Protein AF-A0A351EQ15-F1 (afdb_monomer)

Secondary structure (DSSP, 8-state):
--------------------------------------------------------------------------------S--S-SSS-HHHHHHHHHHHHTT-HHHHHHHHHHSPTT-HHHHHHHTTTTT-SS--S--STT--B-SSTTSB-TT-TTHHHHHHHHHTS--HHHHHHHHHHSPTT-HHHHHHHTTTTTSSS--S-HHHHS--

Mean predicted aligned error: 18.08 Å

Sequence (212 aa):
MCLVAAVTVLAACSSTTAVSSDDQTTASAGAADIDAAGDNASDSPQELSEDDRDSATADTDAADAAAEDDDHTVTGGETDATEGFGLGGAEQIESLVDDCQDDNDLACDILFQISAFNSDEERTAVTCGGRSDAEVSFCTAGIDAGADEFLFDPDSDGLDRVVEACEVDGNMTACDFLYYRSPIDSEFQEIGGTCGGRVNVAVPDCRSIIDE

Structure (mmCIF, N/CA/C/O backbone):
data_AF-A0A351EQ15-F1
#
_entry.id   AF-A0A351EQ15-F1
#
loop_
_atom_site.group_PDB
_atom_site.id
_atom_site.type_symbol
_atom_site.label_atom_id
_atom_site.label_alt_id
_atom_site.label_comp_id
_atom_site.label_asym_id
_atom_site.label_entity_id
_atom_site.label_seq_id
_atom_site.pdbx_PDB_ins_code
_atom_site.Cartn_x
_atom_site.Cartn_y
_atom_site.Cartn_z
_atom_site.occupancy
_atom_site.B_iso_or_equiv
_atom_site.auth_seq_id
_atom_site.auth_comp_id
_atom_site.auth_asym_id
_atom_site.auth_atom_id
_atom_site.pdbx_PDB_model_num
ATOM 1 N N . MET A 1 1 ? -5.726 -60.920 4.307 1.00 43.44 1 MET A N 1
ATOM 2 C CA . MET A 1 1 ? -5.245 -60.907 2.913 1.00 43.44 1 MET A CA 1
ATOM 3 C C . MET A 1 1 ? -4.185 -59.826 2.816 1.00 43.44 1 MET A C 1
ATOM 5 O O . MET A 1 1 ? -4.514 -58.669 3.026 1.00 43.44 1 MET A O 1
ATOM 9 N N . CYS A 1 2 ? -2.921 -60.215 2.637 1.00 34.59 2 CYS A N 1
ATOM 10 C CA . CYS A 1 2 ? -1.817 -59.285 2.396 1.00 34.59 2 CYS A CA 1
ATOM 11 C C . CYS A 1 2 ? -1.949 -58.714 0.986 1.00 34.59 2 CYS A C 1
ATOM 13 O O . CYS A 1 2 ? -2.034 -59.497 0.041 1.00 34.59 2 CYS A O 1
ATOM 15 N N . LEU A 1 3 ? -1.922 -57.389 0.844 1.00 48.72 3 LEU A N 1
ATOM 16 C CA . LEU A 1 3 ? -1.689 -56.751 -0.445 1.00 48.7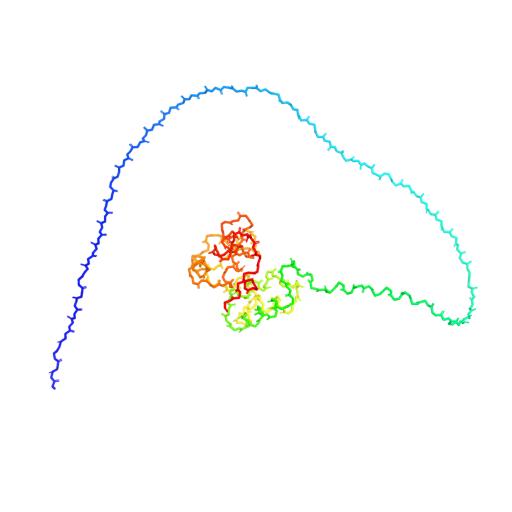2 3 LEU A CA 1
ATOM 17 C C . LEU A 1 3 ? -0.373 -55.980 -0.364 1.00 48.72 3 LEU A C 1
ATOM 19 O O . LEU A 1 3 ? -0.135 -55.191 0.547 1.00 48.72 3 LEU A O 1
ATOM 23 N N . VAL A 1 4 ? 0.510 -56.367 -1.273 1.00 51.72 4 VAL A N 1
ATOM 24 C CA . VAL A 1 4 ? 1.919 -56.014 -1.373 1.00 51.72 4 VAL A CA 1
ATOM 25 C C . VAL A 1 4 ? 2.068 -54.717 -2.170 1.00 51.72 4 VAL A C 1
ATOM 27 O O . VAL A 1 4 ? 1.461 -54.576 -3.223 1.00 51.72 4 VAL A O 1
ATOM 30 N N . ALA A 1 5 ? 2.888 -53.823 -1.613 1.00 49.81 5 ALA A N 1
ATOM 31 C CA . ALA A 1 5 ? 3.822 -52.863 -2.213 1.00 49.81 5 ALA A CA 1
ATOM 32 C C . ALA A 1 5 ? 3.573 -52.274 -3.617 1.00 49.81 5 ALA A C 1
ATOM 34 O O . ALA A 1 5 ? 3.516 -52.995 -4.607 1.00 49.81 5 ALA A O 1
ATOM 35 N N . ALA A 1 6 ? 3.731 -50.949 -3.704 1.00 59.09 6 ALA A N 1
ATOM 36 C CA . ALA A 1 6 ? 4.669 -50.327 -4.644 1.00 59.09 6 ALA A CA 1
ATOM 37 C C . ALA A 1 6 ? 5.050 -48.921 -4.142 1.00 59.09 6 ALA A C 1
ATOM 39 O O . ALA A 1 6 ? 4.270 -47.981 -4.238 1.00 59.09 6 ALA A O 1
ATOM 40 N N . VAL A 1 7 ? 6.251 -48.797 -3.571 1.00 55.75 7 VAL A N 1
ATOM 41 C CA . VAL A 1 7 ? 6.917 -47.516 -3.295 1.00 55.75 7 VAL A CA 1
ATOM 42 C C . VAL A 1 7 ? 7.718 -47.170 -4.546 1.00 55.75 7 VAL A C 1
ATOM 44 O O . VAL A 1 7 ? 8.697 -47.848 -4.853 1.00 55.75 7 VAL A O 1
ATOM 47 N N . THR A 1 8 ? 7.301 -46.151 -5.290 1.00 61.72 8 THR A N 1
ATOM 48 C CA . THR A 1 8 ? 8.087 -45.588 -6.394 1.00 61.72 8 THR A CA 1
ATOM 49 C C . THR A 1 8 ? 8.970 -44.467 -5.862 1.00 61.72 8 THR A C 1
ATOM 51 O O . THR A 1 8 ? 8.508 -43.359 -5.609 1.00 61.72 8 THR A O 1
ATOM 54 N N . VAL A 1 9 ? 10.251 -44.786 -5.685 1.00 51.72 9 VAL A N 1
ATOM 55 C CA . VAL A 1 9 ? 11.345 -43.827 -5.502 1.00 51.72 9 VAL A CA 1
ATOM 56 C C . VAL A 1 9 ? 11.632 -43.196 -6.866 1.00 51.72 9 VAL A C 1
ATOM 58 O O . VAL A 1 9 ? 12.095 -43.897 -7.766 1.00 51.72 9 VAL A O 1
ATOM 61 N N . LEU A 1 10 ? 11.362 -41.899 -7.034 1.00 54.53 10 LEU A N 1
ATOM 62 C CA . LEU A 1 10 ? 11.896 -41.135 -8.163 1.00 54.53 10 LEU A CA 1
ATOM 63 C C . LEU A 1 10 ? 13.223 -40.507 -7.728 1.00 54.53 10 LEU A C 1
ATOM 65 O O . LEU A 1 10 ? 13.275 -39.686 -6.815 1.00 54.53 10 LEU A O 1
ATOM 69 N N . ALA A 1 11 ? 14.298 -40.976 -8.354 1.00 56.72 11 ALA A N 1
ATOM 70 C CA . ALA A 1 11 ? 15.658 -40.514 -8.147 1.00 56.72 11 ALA A CA 1
ATOM 71 C C . ALA A 1 11 ? 15.891 -39.139 -8.794 1.00 56.72 11 ALA A C 1
ATOM 73 O O . ALA A 1 11 ? 15.358 -38.831 -9.859 1.00 56.72 11 ALA A O 1
ATOM 74 N N . ALA A 1 12 ? 16.729 -38.353 -8.123 1.00 49.12 12 ALA A N 1
ATOM 75 C CA . ALA A 1 12 ? 17.189 -37.025 -8.493 1.00 49.12 12 ALA A CA 1
ATOM 76 C C . ALA A 1 12 ? 17.915 -36.967 -9.850 1.00 49.12 12 ALA A C 1
ATOM 78 O O . ALA A 1 12 ? 18.653 -37.879 -10.220 1.00 49.12 12 ALA A O 1
ATOM 79 N N . CYS A 1 13 ? 17.784 -35.828 -10.531 1.00 54.19 13 CYS A N 1
ATOM 80 C CA . CYS A 1 13 ? 18.731 -35.347 -11.536 1.00 54.19 13 CYS A CA 1
ATOM 81 C C . CYS A 1 13 ? 19.048 -33.880 -11.220 1.00 54.19 13 CYS A C 1
ATOM 83 O O . CYS A 1 13 ? 18.413 -32.964 -11.733 1.00 54.19 13 CYS A O 1
ATOM 85 N N . SER A 1 14 ? 20.016 -33.667 -10.328 1.00 51.69 14 SER A N 1
ATOM 86 C CA . SER A 1 14 ? 20.667 -32.373 -10.125 1.00 51.69 14 SER A CA 1
ATOM 87 C C . SER A 1 14 ? 21.517 -32.054 -11.356 1.00 51.69 14 SER A C 1
ATOM 89 O O . SER A 1 14 ? 22.464 -32.781 -11.647 1.00 51.69 14 SER A O 1
ATOM 91 N N . SER A 1 15 ? 21.201 -30.976 -12.072 1.00 63.03 15 SER A N 1
ATOM 92 C CA . SER A 1 15 ? 22.111 -30.400 -13.068 1.00 63.03 15 SER A CA 1
ATOM 93 C C . SER A 1 15 ? 22.828 -29.216 -12.432 1.00 63.03 15 SER A C 1
ATOM 95 O O . SER A 1 15 ? 22.346 -28.091 -12.449 1.00 63.03 15 SER A O 1
ATOM 97 N N . THR A 1 16 ? 23.971 -29.503 -11.812 1.00 58.59 16 THR A N 1
ATOM 98 C CA . THR A 1 16 ? 24.935 -28.508 -11.342 1.00 58.59 16 THR A CA 1
ATOM 99 C C . THR A 1 16 ? 25.789 -28.074 -12.530 1.00 58.59 16 THR A C 1
ATOM 101 O O . THR A 1 16 ? 26.669 -28.817 -12.960 1.00 58.59 16 THR A O 1
ATOM 104 N N . THR A 1 17 ? 25.558 -26.879 -13.069 1.00 62.31 17 THR A N 1
ATOM 105 C CA . THR A 1 17 ? 26.532 -26.205 -13.936 1.00 62.31 17 THR A CA 1
ATOM 106 C C . THR A 1 17 ? 27.396 -25.293 -13.079 1.00 62.31 17 THR A C 1
ATOM 108 O O . THR A 1 17 ? 26.988 -24.200 -12.697 1.00 62.31 17 THR A O 1
ATOM 111 N N . ALA A 1 18 ? 28.591 -25.781 -12.756 1.00 50.47 18 ALA A N 1
ATOM 112 C CA . ALA A 1 18 ? 29.682 -24.977 -12.233 1.00 50.47 18 ALA A CA 1
ATOM 113 C C . ALA A 1 18 ? 30.303 -24.164 -13.380 1.00 50.47 18 ALA A C 1
ATOM 115 O O . ALA A 1 18 ? 30.737 -24.739 -14.378 1.00 50.47 18 ALA A O 1
ATOM 116 N N . VAL A 1 19 ? 30.377 -22.845 -13.216 1.00 60.22 19 VAL A N 1
ATOM 117 C CA . VAL A 1 19 ? 31.265 -21.967 -13.987 1.00 60.22 19 VAL A CA 1
ATOM 118 C C . VAL A 1 19 ? 32.304 -21.424 -13.012 1.00 60.22 19 VAL A C 1
ATOM 120 O O . VAL A 1 19 ? 31.969 -20.731 -12.054 1.00 60.22 19 VAL A O 1
ATOM 123 N N . SER A 1 20 ? 33.560 -21.822 -13.215 1.00 50.19 20 SER A N 1
ATOM 124 C CA . SER A 1 20 ? 34.722 -21.309 -12.490 1.00 50.19 20 SER A CA 1
ATOM 125 C C . SER A 1 20 ? 35.249 -20.037 -13.152 1.00 50.19 20 SER A C 1
ATOM 127 O O . SER A 1 20 ? 35.468 -20.028 -14.357 1.00 50.19 20 SER A O 1
ATOM 129 N N . SER A 1 21 ? 35.479 -19.036 -12.300 1.00 49.34 21 SER A N 1
ATOM 130 C CA . SER A 1 21 ? 36.605 -18.093 -12.239 1.00 49.34 21 SER A CA 1
ATOM 131 C C . SER A 1 21 ? 37.197 -17.526 -13.532 1.00 49.34 21 SER A C 1
ATOM 133 O O . SER A 1 21 ? 37.936 -18.215 -14.226 1.00 49.34 21 SER A O 1
ATOM 135 N N . ASP A 1 22 ? 37.081 -16.204 -13.677 1.00 54.03 22 ASP A N 1
ATOM 136 C CA . ASP A 1 22 ? 38.161 -15.380 -14.220 1.00 54.03 22 ASP A CA 1
ATOM 137 C C . ASP A 1 22 ? 38.456 -14.214 -13.263 1.00 54.03 22 ASP A C 1
ATOM 139 O O . ASP A 1 22 ? 37.582 -13.441 -12.872 1.00 54.03 22 ASP A O 1
ATOM 143 N N . ASP A 1 23 ? 39.718 -14.171 -12.850 1.00 53.22 23 ASP A N 1
ATOM 144 C CA . ASP A 1 23 ? 40.378 -13.179 -12.011 1.00 53.22 23 ASP A CA 1
ATOM 145 C C . ASP A 1 23 ? 40.832 -12.025 -12.914 1.00 53.22 23 ASP A C 1
ATOM 147 O O . ASP A 1 23 ? 41.615 -12.245 -13.839 1.00 53.22 23 ASP A O 1
ATOM 151 N N . GLN A 1 24 ? 40.370 -10.797 -12.672 1.00 48.41 24 GLN A N 1
ATOM 152 C CA . GLN A 1 24 ? 41.060 -9.614 -13.188 1.00 48.41 24 GLN A CA 1
ATOM 153 C C . GLN A 1 24 ? 41.223 -8.567 -12.098 1.00 48.41 24 GLN A C 1
ATOM 155 O O . GLN A 1 24 ? 40.440 -7.637 -11.918 1.00 48.41 24 GLN A O 1
ATOM 160 N N . THR A 1 25 ? 42.333 -8.734 -11.392 1.00 45.50 25 THR A N 1
ATOM 161 C CA . THR A 1 25 ? 43.008 -7.678 -10.655 1.00 45.50 25 THR A CA 1
ATOM 162 C C . THR A 1 25 ? 43.704 -6.731 -11.644 1.00 45.50 25 THR A C 1
ATOM 164 O O . THR A 1 25 ? 44.707 -7.105 -12.249 1.00 45.50 25 THR A O 1
ATOM 167 N N . THR A 1 26 ? 43.256 -5.479 -11.768 1.00 46.62 26 THR A N 1
ATOM 168 C CA . THR A 1 26 ? 44.103 -4.384 -12.280 1.00 46.62 26 THR A CA 1
ATOM 169 C C . THR A 1 26 ? 43.880 -3.112 -11.476 1.00 46.62 26 THR A C 1
ATOM 171 O O . THR A 1 26 ? 42.898 -2.399 -11.661 1.00 46.62 26 THR A O 1
ATOM 174 N N . ALA A 1 27 ? 44.840 -2.808 -10.606 1.00 43.69 27 ALA A N 1
ATOM 175 C CA . ALA A 1 27 ? 45.094 -1.453 -10.149 1.00 43.69 27 ALA A CA 1
ATOM 176 C C . ALA A 1 27 ? 45.884 -0.699 -11.229 1.00 43.69 27 ALA A C 1
ATOM 178 O O . ALA A 1 27 ? 46.884 -1.215 -11.729 1.00 43.69 27 ALA A O 1
ATOM 179 N N . SER A 1 28 ? 45.508 0.544 -11.530 1.00 46.28 28 SER A N 1
ATOM 180 C CA . SER A 1 28 ? 46.485 1.561 -11.918 1.00 46.28 28 SER A CA 1
ATOM 181 C C . SER A 1 28 ? 45.940 2.963 -11.688 1.00 46.28 28 SER A C 1
ATOM 183 O O . SER A 1 28 ? 44.875 3.330 -12.173 1.00 46.28 28 SER A O 1
ATOM 185 N N . ALA A 1 29 ? 46.707 3.715 -10.908 1.00 46.03 29 ALA A N 1
ATOM 186 C CA . ALA A 1 29 ? 46.551 5.131 -10.657 1.00 46.03 29 ALA A CA 1
ATOM 187 C C . ALA A 1 29 ? 46.913 5.958 -11.900 1.00 46.03 29 ALA A C 1
ATOM 189 O O . ALA A 1 29 ? 47.821 5.606 -12.651 1.00 46.03 29 ALA A O 1
ATOM 190 N N . GLY A 1 30 ? 46.269 7.113 -12.048 1.00 39.03 30 GLY A N 1
ATOM 191 C CA . GLY A 1 30 ? 46.644 8.126 -13.029 1.00 39.03 30 GLY A CA 1
ATOM 192 C C . GLY A 1 30 ? 45.875 9.417 -12.795 1.00 39.03 30 GLY A C 1
ATOM 193 O O . GLY A 1 30 ? 44.760 9.567 -13.276 1.00 39.03 30 GLY A O 1
ATOM 194 N N . ALA A 1 31 ? 46.476 10.313 -12.015 1.00 45.69 31 ALA A N 1
ATOM 195 C CA . ALA A 1 31 ? 46.012 11.666 -11.743 1.00 45.69 31 ALA A CA 1
ATOM 196 C C . ALA A 1 31 ? 46.043 12.559 -12.995 1.00 45.69 31 ALA A C 1
ATOM 198 O O . ALA A 1 31 ? 46.976 12.459 -13.795 1.00 45.69 31 ALA A O 1
ATOM 199 N N . ALA A 1 32 ? 45.090 13.487 -13.095 1.00 46.75 32 ALA A N 1
ATOM 200 C CA . ALA A 1 32 ? 45.318 14.803 -13.683 1.00 46.75 32 ALA A CA 1
ATOM 201 C C . ALA A 1 32 ? 44.297 15.809 -13.130 1.00 46.75 32 ALA A C 1
ATOM 203 O O . ALA A 1 32 ? 43.088 15.593 -13.181 1.00 46.75 32 ALA A O 1
ATOM 204 N N . ASP A 1 33 ? 44.860 16.877 -12.586 1.00 44.06 33 ASP A N 1
ATOM 205 C CA . ASP A 1 33 ? 44.273 18.046 -11.954 1.00 44.06 33 ASP A CA 1
ATOM 206 C C . ASP A 1 33 ? 43.307 18.842 -12.842 1.00 44.06 33 ASP A C 1
ATOM 208 O O . ASP A 1 33 ? 43.569 19.036 -14.030 1.00 44.06 33 ASP A O 1
ATOM 212 N N . ILE A 1 34 ?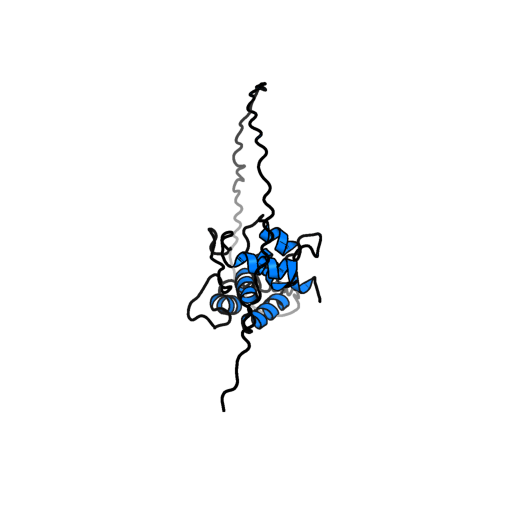 42.276 19.429 -12.220 1.00 56.50 34 ILE A N 1
ATOM 213 C CA . ILE A 1 34 ? 41.735 20.735 -12.622 1.00 56.50 34 ILE A CA 1
ATOM 214 C C . ILE A 1 34 ? 41.400 21.529 -11.348 1.00 56.50 34 ILE A C 1
ATOM 216 O O . ILE A 1 34 ? 40.371 21.310 -10.711 1.00 56.50 34 ILE A O 1
ATOM 220 N N . ASP A 1 35 ? 42.290 22.451 -10.981 1.00 45.12 35 ASP A N 1
ATOM 221 C CA . ASP A 1 35 ? 42.006 23.575 -10.087 1.00 45.12 35 ASP A CA 1
ATOM 222 C C . ASP A 1 35 ? 41.157 24.629 -10.823 1.00 45.12 35 ASP A C 1
ATOM 224 O O . ASP A 1 35 ? 41.483 25.000 -11.952 1.00 45.12 35 ASP A O 1
ATOM 228 N N . ALA A 1 36 ? 40.134 25.181 -10.157 1.00 44.69 36 ALA A N 1
ATOM 229 C CA . ALA A 1 36 ? 40.138 26.577 -9.677 1.00 44.69 36 ALA A CA 1
ATOM 230 C C . ALA A 1 36 ? 38.747 27.250 -9.609 1.00 44.69 36 ALA A C 1
ATOM 232 O O . ALA A 1 36 ? 38.019 27.293 -10.595 1.00 44.69 36 ALA A O 1
ATOM 233 N N . ALA A 1 37 ? 38.549 27.923 -8.461 1.00 44.19 37 ALA A N 1
ATOM 234 C CA . ALA A 1 37 ? 37.699 29.094 -8.163 1.00 44.19 37 ALA A CA 1
ATOM 235 C C . ALA A 1 37 ? 36.171 28.875 -8.178 1.00 44.19 37 ALA A C 1
ATOM 237 O O . ALA A 1 37 ? 35.607 28.439 -9.168 1.00 44.19 37 ALA A O 1
ATOM 238 N N . GLY A 1 38 ? 35.459 29.068 -7.058 1.00 39.81 38 GLY A N 1
ATOM 239 C CA . GLY A 1 38 ? 35.160 30.379 -6.444 1.00 39.81 38 GLY A CA 1
ATOM 240 C C . GLY A 1 38 ? 33.848 30.878 -7.075 1.00 39.81 38 GLY A C 1
ATOM 241 O O . GLY A 1 38 ? 33.798 31.030 -8.283 1.00 39.81 38 GLY A O 1
ATOM 242 N N . ASP A 1 39 ? 32.710 30.986 -6.389 1.00 47.41 39 ASP A N 1
ATOM 243 C CA . ASP A 1 39 ? 32.469 31.884 -5.266 1.00 47.41 39 ASP A CA 1
ATOM 244 C C . ASP A 1 39 ? 31.242 31.451 -4.440 1.00 47.41 39 ASP A C 1
ATOM 246 O O . ASP A 1 39 ? 30.200 31.074 -4.973 1.00 47.41 39 ASP A O 1
ATOM 250 N N . ASN A 1 40 ? 31.373 31.561 -3.117 1.00 49.31 40 ASN A N 1
ATOM 251 C CA . ASN A 1 40 ? 30.261 31.593 -2.172 1.00 49.31 40 ASN A CA 1
ATOM 252 C C . ASN A 1 40 ? 29.696 33.016 -2.131 1.00 49.31 40 ASN A C 1
ATOM 254 O O . ASN A 1 40 ? 30.422 33.945 -1.774 1.00 49.31 40 ASN A O 1
ATOM 258 N N . ALA A 1 41 ? 28.399 33.173 -2.370 1.00 48.34 41 ALA A N 1
ATOM 259 C CA . ALA A 1 41 ? 27.650 34.314 -1.864 1.00 48.34 41 ALA A CA 1
ATOM 260 C C . ALA A 1 41 ? 26.248 33.850 -1.466 1.00 48.34 41 ALA A C 1
ATOM 262 O O . ALA A 1 41 ? 25.384 33.603 -2.303 1.00 48.34 41 ALA A O 1
ATOM 263 N N . SER A 1 42 ? 26.074 33.699 -0.155 1.00 50.38 42 SER A N 1
ATOM 264 C CA . SER A 1 42 ? 24.785 33.732 0.519 1.00 50.38 42 SER A CA 1
ATOM 265 C C . SER A 1 42 ? 24.057 35.016 0.143 1.00 50.38 42 SER A C 1
ATOM 267 O O . SER A 1 42 ? 24.629 36.094 0.305 1.00 50.38 42 SER A O 1
ATOM 269 N N . ASP A 1 43 ? 22.803 34.909 -0.283 1.00 44.84 43 ASP A N 1
ATOM 270 C CA . ASP A 1 43 ? 21.891 36.044 -0.253 1.00 44.84 43 ASP A CA 1
ATOM 271 C C . ASP A 1 43 ? 20.722 35.716 0.672 1.00 44.84 43 ASP A C 1
ATOM 273 O O . ASP A 1 43 ? 20.201 34.601 0.710 1.00 44.84 43 ASP A O 1
ATOM 277 N N . SER A 1 44 ? 20.422 36.688 1.513 1.00 55.72 44 SER A N 1
ATOM 278 C CA . SER A 1 44 ? 19.497 36.641 2.637 1.00 55.72 44 SER A CA 1
ATOM 279 C C . SER A 1 44 ? 18.331 37.605 2.348 1.00 55.72 44 SER A C 1
ATOM 281 O O . SER A 1 44 ? 18.347 38.306 1.339 1.00 55.72 44 SER A O 1
ATOM 283 N N . PRO A 1 45 ? 17.264 37.581 3.159 1.00 50.69 45 PRO A N 1
ATOM 284 C CA . PRO A 1 45 ? 15.892 37.800 2.706 1.00 50.69 45 PRO A CA 1
ATOM 285 C C . PRO A 1 45 ? 15.546 39.260 2.386 1.00 50.69 45 PRO A C 1
ATOM 287 O O . PRO A 1 45 ? 16.040 40.196 3.010 1.00 50.69 45 PRO A O 1
ATOM 290 N N . GLN A 1 46 ? 14.633 39.436 1.428 1.00 49.56 46 GLN A N 1
ATOM 291 C CA . GLN A 1 46 ? 13.975 40.710 1.145 1.00 49.56 46 GLN A CA 1
ATOM 292 C C . GLN A 1 46 ? 12.877 40.942 2.186 1.00 49.56 46 GLN A C 1
ATOM 294 O O . GLN A 1 46 ? 11.857 40.253 2.204 1.00 49.56 46 GLN A O 1
ATOM 299 N N . GLU A 1 47 ? 13.113 41.923 3.048 1.00 45.22 47 GLU A N 1
ATOM 300 C CA . GLU A 1 47 ? 12.132 42.483 3.966 1.00 45.22 47 GLU A CA 1
ATOM 301 C C . GLU A 1 47 ? 11.053 43.230 3.176 1.00 45.22 47 GLU A C 1
ATOM 303 O O . GLU A 1 47 ? 11.351 44.165 2.429 1.00 45.22 47 GLU A O 1
ATOM 308 N N . LEU A 1 48 ? 9.793 42.826 3.338 1.00 52.84 48 LEU A N 1
ATOM 309 C CA . LEU A 1 48 ? 8.650 43.636 2.933 1.00 52.84 48 LEU A CA 1
ATOM 310 C C . LEU A 1 48 ? 8.132 44.355 4.172 1.00 52.84 48 LEU A C 1
ATOM 312 O O . LEU A 1 48 ? 7.595 43.749 5.094 1.00 52.84 48 LEU A O 1
ATOM 316 N N . SER A 1 49 ? 8.370 45.660 4.163 1.00 50.03 49 SER A N 1
ATOM 317 C CA . SER A 1 49 ? 7.935 46.643 5.139 1.00 50.03 49 SER A CA 1
ATOM 318 C C . SER A 1 49 ? 6.417 46.670 5.295 1.00 50.03 49 SER A C 1
ATOM 320 O O . SER A 1 49 ? 5.675 46.756 4.313 1.00 50.03 49 SER A O 1
ATOM 322 N N . GLU A 1 50 ? 6.001 46.673 6.554 1.00 52.47 50 GLU A N 1
ATOM 323 C CA . GLU A 1 50 ? 4.696 47.094 7.042 1.00 52.47 50 GLU A CA 1
ATOM 324 C C . GLU A 1 50 ? 4.455 48.566 6.662 1.00 52.47 50 GLU A C 1
ATOM 326 O O . GLU A 1 50 ? 5.311 49.419 6.897 1.00 52.47 50 GLU A O 1
ATOM 331 N N . ASP A 1 51 ? 3.291 48.867 6.086 1.00 50.44 51 ASP A N 1
ATOM 332 C CA . ASP A 1 51 ? 2.759 50.229 6.038 1.00 50.44 51 ASP A CA 1
ATOM 333 C C . ASP A 1 51 ? 1.251 50.181 6.306 1.00 50.44 51 ASP A C 1
ATOM 335 O O . ASP A 1 51 ? 0.436 49.743 5.486 1.00 50.44 51 ASP A O 1
ATOM 339 N N . ASP A 1 52 ? 0.927 50.642 7.508 1.00 47.22 52 ASP A N 1
ATOM 340 C CA . ASP A 1 52 ? -0.380 50.961 8.050 1.00 47.22 52 ASP A CA 1
ATOM 341 C C . ASP A 1 52 ? -1.274 51.735 7.078 1.00 47.22 52 ASP A C 1
ATOM 343 O O . ASP A 1 52 ? -0.868 52.773 6.550 1.00 47.22 52 ASP A O 1
ATOM 347 N N . ARG A 1 53 ? -2.555 51.345 6.987 1.00 56.38 53 ARG A N 1
ATOM 348 C CA . ARG A 1 53 ? -3.670 52.310 6.976 1.00 56.38 53 ARG A CA 1
ATOM 349 C C . ARG A 1 53 ? -4.872 51.759 7.734 1.00 56.38 53 ARG A C 1
ATOM 351 O O . ARG A 1 53 ? -5.774 51.159 7.157 1.00 56.38 53 ARG A O 1
ATOM 358 N N . ASP A 1 54 ? -4.896 52.077 9.022 1.00 47.56 54 ASP A N 1
ATOM 359 C CA . ASP A 1 54 ? -6.127 52.275 9.777 1.00 47.56 54 ASP A CA 1
ATOM 360 C C . ASP A 1 54 ? -7.029 53.300 9.069 1.00 47.56 54 ASP A C 1
ATOM 362 O O . ASP A 1 54 ? -6.621 54.412 8.717 1.00 47.56 54 ASP A O 1
ATOM 366 N N . SER A 1 55 ? -8.301 52.957 8.910 1.00 53.47 55 SER A N 1
ATOM 367 C CA . SER A 1 55 ? -9.380 53.940 8.819 1.00 53.47 55 SER A CA 1
ATOM 368 C C . SER A 1 55 ? -10.618 53.364 9.480 1.00 53.47 55 SER A C 1
ATOM 370 O O . SER A 1 55 ? -11.518 52.828 8.841 1.00 53.47 55 SER A O 1
ATOM 372 N N . ALA A 1 56 ? -10.638 53.496 10.803 1.00 51.91 56 ALA A N 1
ATOM 373 C CA . ALA A 1 56 ? -11.859 53.484 11.580 1.00 51.91 56 ALA A CA 1
ATOM 374 C C . ALA A 1 56 ? -12.613 54.806 11.362 1.00 51.91 56 ALA A C 1
ATOM 376 O O . ALA A 1 56 ? -12.084 55.886 11.628 1.00 51.91 56 ALA A O 1
ATOM 377 N N . THR A 1 57 ? -13.881 54.718 10.971 1.00 47.84 57 THR A N 1
ATOM 378 C CA . THR A 1 57 ? -14.888 55.710 11.360 1.00 47.84 57 THR A CA 1
ATOM 379 C C . THR A 1 57 ? -16.102 54.971 11.885 1.00 47.84 57 THR A C 1
ATOM 381 O O . THR A 1 57 ? -16.661 54.114 11.206 1.00 47.84 57 THR A O 1
ATOM 384 N N . ALA A 1 58 ? -16.435 55.298 13.125 1.00 47.97 58 ALA A N 1
ATOM 385 C CA . ALA A 1 58 ? -17.418 54.646 13.959 1.00 47.97 58 ALA A CA 1
ATOM 386 C C . ALA A 1 58 ? -18.859 55.131 13.710 1.00 47.97 58 ALA A C 1
ATOM 388 O O . ALA A 1 58 ? -19.073 56.257 13.262 1.00 47.97 58 ALA A O 1
ATOM 389 N N . ASP A 1 59 ? -19.783 54.246 14.100 1.00 49.72 59 ASP A N 1
ATOM 390 C CA . ASP A 1 59 ? -21.115 54.443 14.689 1.00 49.72 59 ASP A CA 1
ATOM 391 C C . ASP A 1 59 ? -22.151 55.342 13.991 1.00 49.72 59 ASP A C 1
ATOM 393 O O . ASP A 1 59 ? -21.997 56.557 13.906 1.00 49.72 59 ASP A O 1
ATOM 397 N N . THR A 1 60 ? -23.329 54.788 13.670 1.00 40.28 60 THR A N 1
ATOM 398 C CA . THR A 1 60 ? -24.531 54.881 14.540 1.00 40.28 60 THR A CA 1
ATOM 399 C C . THR A 1 60 ? -25.764 54.191 13.931 1.00 40.28 60 THR A C 1
ATOM 401 O O . THR A 1 60 ? -25.958 54.168 12.719 1.00 40.28 60 THR A O 1
ATOM 404 N N . ASP A 1 61 ? -26.593 53.639 14.820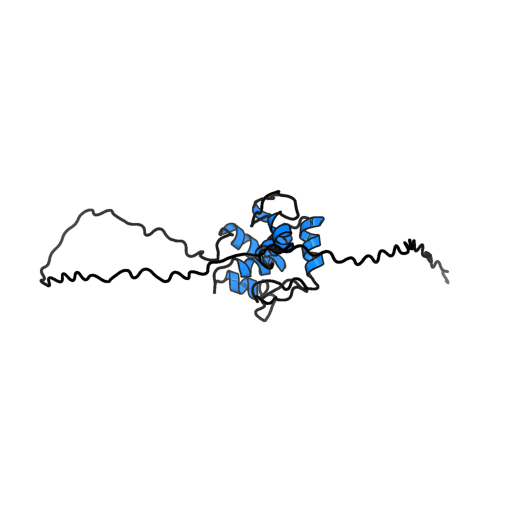 1.00 45.56 61 ASP A N 1
ATOM 405 C CA . ASP A 1 61 ? -27.852 52.914 14.601 1.00 45.56 61 ASP A CA 1
ATOM 406 C C . ASP A 1 61 ? -28.940 53.664 13.802 1.00 45.56 61 ASP A C 1
ATOM 408 O O . ASP A 1 61 ? -29.135 54.862 14.007 1.00 45.56 61 ASP A O 1
ATOM 412 N N . ALA A 1 62 ? -29.754 52.931 13.024 1.00 43.03 62 ALA A N 1
ATOM 413 C CA . ALA A 1 62 ? -31.232 52.992 13.037 1.00 43.03 62 ALA A CA 1
ATOM 414 C C . ALA A 1 62 ? -31.873 52.034 12.005 1.00 43.03 62 ALA A C 1
ATOM 416 O O . ALA A 1 62 ? -31.274 51.671 11.000 1.00 43.03 62 ALA A O 1
ATOM 417 N N . ALA A 1 63 ? -33.106 51.631 12.311 1.00 46.72 63 ALA A N 1
ATOM 418 C CA . ALA A 1 63 ? -33.836 50.461 11.834 1.00 46.72 63 ALA A CA 1
ATOM 419 C C . ALA A 1 63 ? -34.622 50.594 10.504 1.00 46.72 63 ALA A C 1
ATOM 421 O O . ALA A 1 63 ? -34.818 51.684 9.975 1.00 46.72 63 ALA A O 1
ATOM 422 N N . ASP A 1 64 ? -35.170 49.429 10.123 1.00 42.94 64 ASP A N 1
ATOM 423 C CA . ASP A 1 64 ? -36.358 49.129 9.298 1.00 42.94 64 ASP A CA 1
ATOM 424 C C . ASP A 1 64 ? -36.214 48.844 7.783 1.00 42.94 64 ASP A C 1
ATOM 426 O O . ASP A 1 64 ? -36.189 49.729 6.937 1.00 42.94 64 ASP A O 1
ATOM 430 N N . ALA A 1 65 ? -36.245 47.531 7.501 1.00 44.22 65 ALA A N 1
ATOM 431 C CA . ALA A 1 65 ? -37.119 46.801 6.570 1.00 44.22 65 ALA A CA 1
ATOM 432 C C . ALA A 1 65 ? -37.250 47.239 5.095 1.00 44.22 65 ALA A C 1
ATOM 434 O O . ALA A 1 65 ? -37.943 48.201 4.777 1.00 44.22 65 ALA A O 1
ATOM 435 N N . ALA A 1 66 ? -36.771 46.371 4.193 1.00 42.25 66 ALA A N 1
ATOM 436 C CA . ALA A 1 66 ? -37.573 45.552 3.260 1.00 42.25 66 ALA A CA 1
ATOM 437 C C . ALA A 1 66 ? -36.778 45.216 1.979 1.00 42.25 66 ALA A C 1
ATOM 439 O O . ALA A 1 66 ? -36.123 46.083 1.415 1.00 42.25 66 ALA A O 1
ATOM 440 N N . ALA A 1 67 ? -36.885 43.938 1.593 1.00 49.28 67 ALA A N 1
ATOM 441 C CA . ALA A 1 67 ? -36.568 43.237 0.339 1.00 49.28 67 ALA A CA 1
ATOM 442 C C . ALA A 1 67 ? -36.357 44.096 -0.941 1.00 49.28 67 ALA A C 1
ATOM 444 O O . ALA A 1 67 ? -36.969 45.145 -1.101 1.00 49.28 67 ALA A O 1
ATOM 445 N N . GLU A 1 68 ? -35.545 43.707 -1.928 1.00 45.62 68 GLU A N 1
ATOM 446 C CA . GLU A 1 68 ? -35.408 42.400 -2.584 1.00 45.62 68 GLU A CA 1
ATOM 447 C C . GLU A 1 68 ? -34.038 42.293 -3.294 1.00 45.62 68 GLU A C 1
ATOM 449 O O . GLU A 1 68 ? -33.483 43.307 -3.716 1.00 45.62 68 GLU A O 1
ATOM 454 N N . ASP A 1 69 ? -33.614 41.042 -3.497 1.00 47.81 69 ASP A N 1
ATOM 455 C CA . ASP A 1 69 ? -32.749 40.536 -4.576 1.00 47.81 69 ASP A CA 1
ATOM 456 C C . ASP A 1 69 ? -31.278 40.988 -4.627 1.00 47.81 69 ASP A C 1
ATOM 458 O O . ASP A 1 69 ? -30.863 41.774 -5.475 1.00 47.81 69 ASP A O 1
ATOM 462 N N . ASP A 1 70 ? -30.471 40.389 -3.751 1.00 43.91 70 ASP A N 1
ATOM 463 C CA . ASP A 1 70 ? -29.033 40.217 -3.975 1.00 43.91 70 ASP A CA 1
ATOM 464 C C . ASP A 1 70 ? -28.762 38.704 -4.053 1.00 43.91 70 ASP A C 1
ATOM 466 O O . ASP A 1 70 ? -28.316 38.062 -3.098 1.00 43.91 70 ASP A O 1
ATOM 470 N N . ASP A 1 71 ? -29.118 38.100 -5.194 1.00 49.62 71 ASP A N 1
ATOM 471 C CA . ASP A 1 71 ? -28.541 36.821 -5.610 1.00 49.62 71 ASP A CA 1
ATOM 472 C C . ASP A 1 71 ? -27.085 37.059 -6.012 1.00 49.62 71 ASP A C 1
ATOM 474 O O . ASP A 1 71 ? -26.710 37.144 -7.180 1.00 49.62 71 ASP A O 1
ATOM 478 N N . HIS A 1 72 ? -26.234 37.149 -5.001 1.00 49.78 72 HIS A N 1
ATOM 479 C CA . HIS A 1 72 ? -24.965 36.470 -5.106 1.00 49.78 72 HIS A CA 1
ATOM 480 C C . HIS A 1 72 ? -24.894 35.493 -3.950 1.00 49.78 72 HIS A C 1
ATOM 482 O O . HIS A 1 72 ? -24.191 35.681 -2.956 1.00 49.78 72 HIS A O 1
ATOM 488 N N . THR A 1 73 ? -25.626 34.394 -4.124 1.00 43.09 73 THR A N 1
ATOM 489 C CA . THR A 1 73 ? -25.228 33.130 -3.528 1.00 43.09 73 THR A CA 1
ATOM 490 C C . THR A 1 73 ? -23.844 32.831 -4.101 1.00 43.09 73 THR A C 1
ATOM 492 O O . THR A 1 73 ? -23.693 32.190 -5.137 1.00 43.09 73 THR A O 1
ATOM 495 N N . VAL A 1 74 ? -22.791 33.365 -3.479 1.00 45.62 74 VAL A N 1
ATOM 496 C CA . VAL A 1 74 ? -21.495 32.707 -3.533 1.00 45.62 74 VAL A CA 1
ATOM 497 C C . VAL A 1 74 ? -21.756 31.426 -2.770 1.00 45.62 74 VAL A C 1
ATOM 499 O O . VAL A 1 74 ? -21.643 31.368 -1.548 1.00 45.62 74 VAL A O 1
ATOM 502 N N . THR A 1 75 ? -22.225 30.419 -3.505 1.00 43.66 75 THR A N 1
ATOM 503 C CA . THR A 1 75 ? -21.992 29.033 -3.159 1.00 43.66 75 THR A CA 1
ATOM 504 C C . THR A 1 75 ? -20.489 28.986 -2.967 1.00 43.66 75 THR A C 1
ATOM 506 O O . THR A 1 75 ? -19.734 28.978 -3.943 1.00 43.66 75 THR A O 1
ATOM 509 N N . GLY A 1 76 ? -20.048 29.131 -1.714 1.00 42.31 76 GLY A N 1
ATOM 510 C CA . GLY A 1 76 ? -18.729 28.689 -1.321 1.00 42.31 76 GLY A CA 1
ATOM 511 C C . GLY A 1 76 ? -18.708 27.272 -1.831 1.00 42.31 76 GLY A C 1
ATOM 512 O O . GLY A 1 76 ? -19.497 26.460 -1.349 1.00 42.31 76 GLY A O 1
ATOM 513 N N . GLY A 1 77 ? -17.982 27.071 -2.936 1.00 38.44 77 GLY A N 1
ATOM 514 C CA . GLY A 1 77 ? -17.857 25.769 -3.547 1.00 38.44 77 GLY A CA 1
ATOM 515 C C . GLY A 1 77 ? -17.527 24.855 -2.398 1.00 38.44 77 GLY A C 1
ATOM 516 O O . GLY A 1 77 ? -16.621 25.165 -1.622 1.00 38.44 77 GLY A O 1
ATOM 517 N N . GLU A 1 78 ? -18.360 23.842 -2.222 1.00 46.78 78 GLU A N 1
ATOM 518 C CA . GLU A 1 78 ? -18.039 22.704 -1.397 1.00 46.78 78 GLU A CA 1
ATOM 519 C C . GLU A 1 78 ? -16.680 22.239 -1.922 1.00 46.78 78 GLU A C 1
ATOM 521 O O . GLU A 1 78 ? -16.575 21.554 -2.935 1.00 46.78 78 GLU A O 1
ATOM 526 N N . THR A 1 79 ? -15.607 22.730 -1.305 1.00 46.47 79 THR A N 1
ATOM 527 C CA . THR A 1 79 ? -14.363 21.997 -1.225 1.00 46.47 79 THR A CA 1
ATOM 528 C C . THR A 1 79 ? -14.770 20.814 -0.380 1.00 46.47 79 THR A C 1
ATOM 530 O O . THR A 1 79 ? -14.786 20.892 0.851 1.00 46.47 79 THR A O 1
ATOM 533 N N . ASP A 1 80 ? -15.314 19.821 -1.079 1.00 47.19 80 ASP A N 1
ATOM 534 C CA . ASP A 1 80 ? -15.657 18.531 -0.538 1.00 47.19 80 ASP A CA 1
ATOM 535 C C . ASP A 1 80 ? -14.460 18.112 0.297 1.00 47.19 80 ASP A C 1
ATOM 537 O O . ASP A 1 80 ? -13.321 18.127 -0.174 1.00 47.19 80 ASP A O 1
ATOM 541 N N . ALA A 1 81 ? -14.705 17.893 1.580 1.00 50.12 81 ALA A N 1
ATOM 542 C CA . ALA A 1 81 ? -13.675 17.616 2.560 1.00 50.12 81 ALA A CA 1
ATOM 543 C C . ALA A 1 81 ? -13.168 16.172 2.401 1.00 50.12 81 ALA A C 1
ATOM 545 O O . ALA A 1 81 ? -13.045 15.438 3.376 1.00 50.12 81 ALA A O 1
ATOM 546 N N . THR A 1 82 ? -12.860 15.775 1.169 1.00 48.09 82 THR A N 1
ATOM 547 C CA . THR A 1 82 ? -12.059 14.609 0.806 1.00 48.09 82 THR A CA 1
ATOM 548 C C . THR A 1 82 ? -1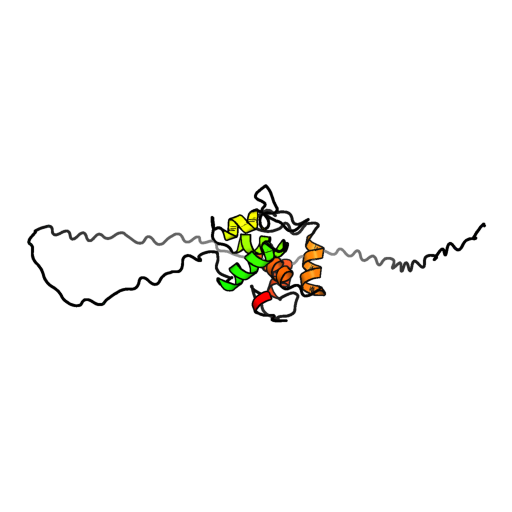0.616 15.062 0.602 1.00 48.09 82 THR A C 1
ATOM 550 O O . THR A 1 82 ? -9.994 14.779 -0.413 1.00 48.09 82 THR A O 1
ATOM 553 N N . GLU A 1 83 ? -10.048 15.804 1.551 1.00 48.66 83 GLU A N 1
ATOM 554 C CA . GLU A 1 83 ? -8.613 16.110 1.516 1.00 48.66 83 GLU A CA 1
ATOM 555 C C . GLU A 1 83 ? -7.846 15.052 2.323 1.00 48.66 83 GLU A C 1
ATOM 557 O O . GLU A 1 83 ? -7.163 15.340 3.303 1.00 48.66 83 GLU A O 1
ATOM 562 N N . GLY A 1 84 ? -7.991 13.792 1.894 1.00 44.19 84 GLY A N 1
ATOM 563 C CA . GLY A 1 84 ? -6.837 12.895 1.836 1.00 44.19 84 GLY A CA 1
ATOM 564 C C . GLY A 1 84 ? -5.934 13.368 0.692 1.00 44.19 84 GLY A C 1
ATOM 565 O O . GLY A 1 84 ? -6.385 14.106 -0.182 1.00 44.19 84 GLY A O 1
ATOM 566 N N . PHE A 1 85 ? -4.660 12.979 0.661 1.00 50.22 85 PHE A N 1
ATOM 567 C CA . PHE A 1 85 ? -3.681 13.474 -0.327 1.00 50.22 85 PHE A CA 1
ATOM 568 C C . PHE A 1 85 ? -3.951 13.056 -1.801 1.00 50.22 85 PHE A C 1
ATOM 570 O O . PHE A 1 85 ? -3.061 13.145 -2.642 1.00 50.22 85 PHE A O 1
ATOM 577 N N . GLY A 1 86 ? -5.192 12.683 -2.143 1.00 48.09 86 GLY A N 1
ATOM 578 C CA . GLY A 1 86 ? -5.837 13.134 -3.378 1.00 48.09 86 GLY A CA 1
ATOM 579 C C . GLY A 1 86 ? -5.290 12.556 -4.674 1.00 48.09 86 GLY A C 1
ATOM 580 O O . GLY A 1 86 ? -5.230 13.264 -5.676 1.00 48.09 86 GLY A O 1
ATOM 581 N N . LEU A 1 87 ? -4.905 11.281 -4.664 1.00 57.31 87 LEU A N 1
ATOM 582 C CA . LEU A 1 87 ? -4.700 10.500 -5.889 1.00 57.31 87 LEU A CA 1
ATOM 583 C C . LEU A 1 87 ? -5.822 9.474 -6.130 1.00 57.31 87 LEU A C 1
ATOM 585 O O . LEU A 1 87 ? -5.852 8.858 -7.191 1.00 57.31 87 LEU A O 1
ATOM 589 N N . GLY A 1 88 ? -6.780 9.373 -5.200 1.00 59.41 88 GLY A N 1
ATOM 590 C CA . GLY A 1 88 ? -7.971 8.537 -5.304 1.00 59.41 88 GLY A CA 1
ATOM 591 C C . GLY A 1 88 ? -9.257 9.342 -5.239 1.00 59.41 88 GLY A C 1
ATOM 592 O O . GLY A 1 88 ? -9.455 10.131 -4.317 1.00 59.41 88 GLY A O 1
ATOM 593 N N . GLY A 1 89 ? -10.137 9.162 -6.222 1.00 77.69 89 GLY A N 1
ATOM 594 C CA . GLY A 1 89 ? -11.510 9.662 -6.131 1.00 77.69 89 GLY A CA 1
ATOM 595 C C . GLY A 1 89 ? -12.339 8.852 -5.126 1.00 77.69 89 GLY A C 1
ATOM 596 O O . GLY A 1 89 ? -11.924 7.775 -4.698 1.00 77.69 89 GLY A O 1
ATOM 597 N N . ALA A 1 90 ? -13.542 9.335 -4.798 1.00 84.31 90 ALA A N 1
ATOM 598 C CA . ALA A 1 90 ? -14.467 8.640 -3.894 1.00 84.31 90 ALA A CA 1
ATOM 599 C C . ALA A 1 90 ? -14.736 7.181 -4.317 1.00 84.31 90 ALA A C 1
ATOM 601 O O . ALA A 1 90 ? -14.754 6.294 -3.474 1.00 84.31 90 ALA A O 1
ATOM 602 N N . GLU A 1 91 ? -14.842 6.911 -5.623 1.00 85.88 91 GLU A N 1
ATOM 603 C CA . GLU A 1 91 ? -15.051 5.551 -6.143 1.00 85.88 91 GLU A CA 1
ATOM 604 C C . GLU A 1 91 ? -13.872 4.606 -5.844 1.00 85.88 91 GLU A C 1
ATOM 606 O O . GLU A 1 91 ? -14.085 3.433 -5.539 1.00 85.88 91 GLU A O 1
ATOM 611 N N . GLN A 1 92 ? -12.629 5.107 -5.877 1.00 89.62 92 GLN A N 1
ATOM 612 C CA . GLN A 1 92 ? -11.453 4.299 -5.536 1.00 89.62 92 GLN A CA 1
ATOM 613 C C . GLN A 1 92 ? -11.459 3.950 -4.044 1.00 89.62 92 GLN A C 1
ATOM 615 O O . GLN A 1 92 ? -11.215 2.802 -3.677 1.00 89.62 92 GLN A O 1
ATOM 620 N N . ILE A 1 93 ? -11.778 4.930 -3.194 1.00 92.25 93 ILE A N 1
ATOM 621 C CA . ILE A 1 93 ? -11.893 4.738 -1.745 1.00 92.25 93 ILE A CA 1
ATOM 622 C C . ILE A 1 93 ? -12.973 3.702 -1.428 1.00 92.25 93 ILE A C 1
ATOM 624 O O . ILE A 1 93 ? -12.701 2.762 -0.687 1.00 92.25 93 ILE A O 1
ATOM 628 N N . GLU A 1 94 ? -14.164 3.824 -2.020 1.00 93.19 94 GLU A N 1
ATOM 629 C CA . GLU A 1 94 ? -15.260 2.869 -1.818 1.00 93.19 94 GLU A CA 1
ATOM 630 C C . GLU A 1 94 ? -14.856 1.447 -2.236 1.00 93.19 94 GLU A C 1
ATOM 632 O O . GLU A 1 94 ? -15.030 0.506 -1.462 1.00 93.19 94 GLU A O 1
ATOM 637 N N . SER A 1 95 ? -14.229 1.285 -3.407 1.00 93.06 95 SER A N 1
ATOM 638 C CA . SER A 1 95 ? -13.752 -0.031 -3.851 1.00 93.06 95 SER A CA 1
ATOM 639 C C . SER A 1 95 ? -12.667 -0.612 -2.938 1.00 93.06 95 SER A C 1
ATOM 641 O O . SER A 1 95 ? -12.631 -1.826 -2.742 1.00 93.06 95 SER A O 1
ATOM 643 N N . LEU A 1 96 ? -11.775 0.216 -2.389 1.00 95.69 96 LEU A N 1
ATOM 644 C CA . LEU A 1 96 ? -10.737 -0.241 -1.462 1.00 95.69 96 LEU A CA 1
ATOM 645 C C . LEU A 1 96 ? -11.309 -0.624 -0.098 1.00 95.69 96 LEU A C 1
ATOM 647 O O . LEU A 1 96 ? -10.810 -1.563 0.520 1.00 95.69 96 LEU A O 1
ATOM 651 N N . VAL A 1 97 ? -12.354 0.067 0.366 1.00 97.31 97 VAL A N 1
ATOM 652 C CA . VAL A 1 97 ? -13.093 -0.310 1.578 1.00 97.31 97 VAL A CA 1
ATOM 653 C C . VAL A 1 97 ? -13.700 -1.701 1.414 1.00 97.31 97 VAL A C 1
ATOM 655 O O . VAL A 1 97 ? -13.482 -2.548 2.282 1.00 97.31 97 VAL A O 1
ATOM 658 N N . ASP A 1 98 ? -14.406 -1.946 0.308 1.00 97.25 98 ASP A N 1
ATOM 659 C CA . ASP A 1 98 ? -15.029 -3.244 0.026 1.00 97.25 98 ASP A CA 1
ATOM 660 C C . ASP A 1 98 ? -13.981 -4.369 -0.016 1.00 97.25 98 ASP A C 1
ATOM 662 O O . ASP A 1 98 ? -14.114 -5.371 0.689 1.00 97.25 98 ASP A O 1
ATOM 666 N N . ASP A 1 99 ? -12.891 -4.178 -0.763 1.00 97.62 99 ASP A N 1
ATOM 667 C CA . ASP A 1 99 ? -11.826 -5.177 -0.877 1.00 97.62 99 ASP A CA 1
ATOM 668 C C . ASP A 1 99 ? -11.093 -5.414 0.451 1.00 97.62 99 ASP A C 1
ATOM 670 O O . ASP A 1 99 ? -10.787 -6.553 0.804 1.00 97.62 99 ASP A O 1
ATOM 674 N N . CYS A 1 100 ? -10.815 -4.353 1.213 1.00 98.44 100 CYS A N 1
ATOM 675 C CA . CYS A 1 100 ? -10.173 -4.463 2.522 1.00 98.44 100 CYS A CA 1
ATOM 676 C C . CYS A 1 100 ? -11.022 -5.300 3.496 1.00 98.44 100 CYS A C 1
ATOM 678 O O . CYS A 1 100 ? -10.504 -6.144 4.244 1.00 98.44 100 CYS A O 1
ATOM 680 N N . GLN A 1 101 ? -12.341 -5.095 3.471 1.00 98.00 101 GLN A N 1
ATOM 681 C CA . GLN A 1 101 ? -13.296 -5.869 4.261 1.00 98.00 101 GLN A CA 1
ATOM 682 C C . GLN A 1 101 ? -13.443 -7.316 3.758 1.00 98.00 101 GLN A C 1
ATOM 684 O O . GLN A 1 101 ? -13.724 -8.195 4.572 1.00 98.00 101 GLN A O 1
ATOM 689 N N . ASP A 1 102 ? -13.187 -7.582 2.473 1.00 98.00 102 ASP A N 1
ATOM 690 C CA . ASP A 1 102 ? -13.164 -8.922 1.856 1.00 98.00 102 ASP A CA 1
ATOM 691 C C . ASP A 1 102 ? -11.759 -9.562 1.843 1.00 98.00 102 ASP A C 1
ATOM 693 O O . ASP A 1 102 ? -11.358 -10.252 0.909 1.00 98.00 102 ASP A O 1
ATOM 697 N N . ASP A 1 103 ? -10.991 -9.348 2.914 1.00 97.31 103 ASP A N 1
ATOM 698 C CA . ASP A 1 103 ? -9.699 -10.006 3.165 1.00 97.31 103 ASP A CA 1
ATOM 699 C C . ASP A 1 103 ? -8.542 -9.636 2.219 1.00 97.31 103 ASP A C 1
ATOM 701 O O . ASP A 1 103 ? -7.513 -10.317 2.200 1.00 97.31 103 ASP A O 1
ATOM 705 N N . ASN A 1 104 ? -8.640 -8.519 1.493 1.00 98.19 104 ASN A N 1
ATOM 706 C CA . ASN A 1 104 ? -7.518 -7.983 0.726 1.00 98.19 104 ASN A CA 1
ATOM 707 C C . ASN A 1 104 ? -6.656 -7.044 1.588 1.00 98.19 104 ASN A C 1
ATOM 709 O O . ASN A 1 104 ? -6.895 -5.839 1.669 1.00 98.19 104 ASN A O 1
ATOM 713 N N . ASP A 1 105 ? -5.622 -7.600 2.221 1.00 98.50 105 ASP A N 1
ATOM 714 C CA . ASP A 1 105 ? -4.702 -6.832 3.071 1.00 98.50 105 ASP A CA 1
ATOM 715 C C . ASP A 1 105 ? -3.988 -5.695 2.310 1.00 98.50 105 ASP A C 1
ATOM 717 O O . ASP A 1 105 ? -3.810 -4.612 2.865 1.00 98.50 105 ASP A O 1
ATOM 721 N N . LEU A 1 106 ? -3.664 -5.890 1.022 1.00 98.31 106 LEU A N 1
ATOM 722 C CA . LEU A 1 106 ? -3.060 -4.842 0.185 1.00 98.31 106 LEU A CA 1
ATOM 723 C C . LEU A 1 106 ? -4.024 -3.664 -0.001 1.00 98.31 106 LEU A C 1
ATOM 725 O O . LEU A 1 106 ? -3.601 -2.511 0.047 1.00 98.31 106 LEU A O 1
ATOM 729 N N . ALA A 1 107 ? -5.322 -3.940 -0.173 1.00 98.06 107 ALA A N 1
ATOM 730 C CA . ALA A 1 107 ? -6.339 -2.896 -0.256 1.00 98.06 107 ALA A CA 1
ATOM 731 C C . ALA A 1 107 ? -6.463 -2.121 1.063 1.00 98.06 107 ALA A C 1
ATOM 733 O O . ALA A 1 107 ? -6.565 -0.897 1.027 1.00 98.06 107 ALA A O 1
ATOM 734 N N . CYS A 1 108 ? -6.383 -2.797 2.217 1.00 98.38 108 CYS A N 1
A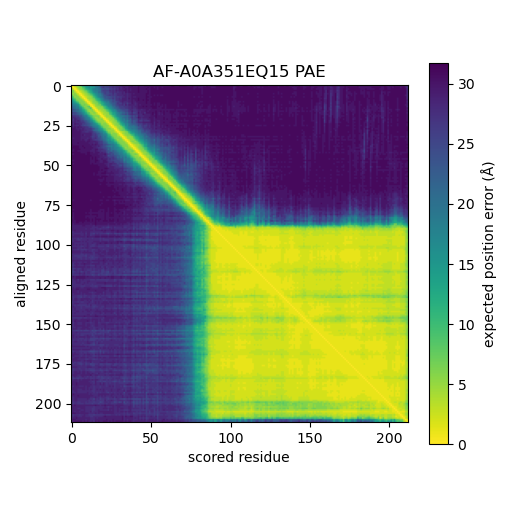TOM 735 C CA . CYS A 1 108 ? -6.337 -2.116 3.514 1.00 98.38 108 CYS A CA 1
ATOM 736 C C . CYS A 1 108 ? -5.121 -1.191 3.625 1.00 98.38 108 CYS A C 1
ATOM 738 O O . CYS A 1 108 ? -5.254 -0.040 4.034 1.00 98.38 108 CYS A O 1
ATOM 740 N N . ASP A 1 109 ? -3.945 -1.662 3.213 1.00 97.94 109 ASP A N 1
ATOM 741 C CA . ASP A 1 109 ? -2.713 -0.880 3.309 1.00 97.94 109 ASP A CA 1
ATOM 742 C C . ASP A 1 109 ? -2.739 0.362 2.414 1.00 97.94 109 ASP A C 1
ATOM 744 O O . ASP A 1 109 ? -2.275 1.426 2.828 1.00 97.94 109 ASP A O 1
ATOM 748 N N . ILE A 1 110 ? -3.307 0.250 1.209 1.00 96.38 110 ILE A N 1
ATOM 749 C CA . ILE A 1 110 ? -3.531 1.395 0.315 1.00 96.38 110 ILE A CA 1
ATOM 750 C C . ILE A 1 110 ? -4.565 2.340 0.924 1.00 96.38 110 ILE A C 1
ATOM 752 O O . ILE A 1 110 ? -4.321 3.544 0.983 1.00 96.38 110 ILE A O 1
ATOM 756 N N . LEU A 1 111 ? -5.694 1.809 1.405 1.00 96.31 111 LEU A N 1
ATOM 757 C CA . LEU A 1 111 ? -6.775 2.599 1.990 1.00 96.31 111 LEU A CA 1
ATOM 758 C C . LEU A 1 111 ? -6.263 3.478 3.131 1.00 96.31 111 LEU A C 1
ATOM 760 O O . LEU A 1 111 ? -6.574 4.665 3.159 1.00 96.31 111 LEU A O 1
ATOM 764 N N . PHE A 1 112 ? -5.423 2.935 4.017 1.00 95.50 112 PHE A N 1
ATOM 765 C CA . PHE A 1 112 ? -4.783 3.709 5.082 1.00 95.50 112 PHE A CA 1
ATOM 766 C C . PHE A 1 112 ? -4.039 4.930 4.525 1.00 95.50 112 PHE A C 1
ATOM 768 O O . PHE A 1 112 ? -4.224 6.040 5.014 1.00 95.50 112 PHE A O 1
ATOM 775 N N . GLN A 1 113 ? -3.260 4.742 3.456 1.00 93.81 113 GLN A N 1
ATOM 776 C CA . GLN A 1 113 ? -2.431 5.792 2.868 1.00 93.81 113 GLN A CA 1
ATOM 777 C C . GLN A 1 113 ? -3.234 6.914 2.198 1.00 93.81 113 GLN A C 1
ATOM 779 O O . GLN A 1 113 ? -2.792 8.067 2.209 1.00 93.81 113 GLN A O 1
ATOM 784 N N . ILE A 1 114 ? -4.366 6.589 1.573 1.00 92.69 114 ILE A N 1
ATOM 785 C CA . ILE A 1 114 ? -5.118 7.553 0.754 1.00 92.69 114 ILE A CA 1
ATOM 786 C C . ILE A 1 114 ? -6.382 8.091 1.433 1.00 92.69 114 ILE A C 1
ATOM 788 O O . ILE A 1 114 ? -6.934 9.098 0.985 1.00 92.69 114 ILE A O 1
ATOM 792 N N . SER A 1 115 ? -6.835 7.447 2.510 1.00 93.94 115 SER A N 1
ATOM 793 C CA . SER A 1 115 ? -7.978 7.901 3.301 1.00 93.94 115 SER A CA 1
ATOM 794 C C . SER A 1 115 ? -7.705 9.234 4.007 1.00 93.94 115 SER A C 1
ATOM 796 O O . SER A 1 115 ? -6.565 9.648 4.223 1.00 93.94 115 SER A O 1
ATOM 798 N N . ALA A 1 116 ? -8.780 9.937 4.365 1.00 92.38 116 ALA A N 1
ATOM 799 C CA . ALA A 1 116 ? -8.667 11.146 5.167 1.00 92.38 116 ALA A CA 1
ATOM 800 C C . ALA A 1 116 ? -8.297 10.799 6.619 1.00 92.38 116 ALA A C 1
ATOM 802 O O . ALA A 1 116 ? -8.782 9.820 7.188 1.00 92.38 116 ALA A O 1
ATOM 803 N N . PHE A 1 117 ? -7.489 11.645 7.250 1.00 89.06 117 PHE A N 1
ATOM 804 C CA . PHE A 1 117 ? -7.084 11.462 8.643 1.00 89.06 117 PHE A CA 1
ATOM 805 C C . PHE A 1 117 ? -8.289 11.477 9.605 1.00 89.06 117 PHE A C 1
ATOM 807 O O . PHE A 1 117 ? -9.146 12.360 9.534 1.00 89.06 117 PHE A O 1
ATOM 814 N N . ASN A 1 118 ? -8.326 10.536 10.551 1.00 90.62 118 ASN A N 1
ATOM 815 C CA . ASN A 1 118 ? -9.431 10.215 11.466 1.00 90.62 118 ASN A CA 1
ATOM 816 C C . ASN A 1 118 ? -10.769 9.849 10.798 1.00 90.62 118 ASN A C 1
ATOM 818 O O . ASN A 1 118 ? -11.822 9.945 11.442 1.00 90.62 118 ASN A O 1
ATOM 822 N N . SER A 1 119 ? -10.754 9.430 9.536 1.00 94.69 119 SER A N 1
ATOM 823 C CA . SER A 1 119 ? -11.957 8.960 8.845 1.00 94.69 119 SER A CA 1
ATOM 824 C C . SER A 1 119 ? -12.386 7.556 9.295 1.00 94.69 119 SER A C 1
ATOM 826 O O . SER A 1 119 ? -11.670 6.855 10.022 1.00 94.69 119 SER A O 1
ATOM 828 N N . ASP A 1 120 ? -13.593 7.142 8.907 1.00 96.38 120 ASP A N 1
ATOM 829 C CA . ASP A 1 120 ? -14.063 5.775 9.164 1.00 96.38 120 ASP A CA 1
ATOM 830 C C . ASP A 1 120 ? -13.323 4.767 8.266 1.00 96.38 120 ASP A C 1
ATOM 832 O O . ASP A 1 120 ? -13.064 3.631 8.674 1.00 96.38 120 ASP A O 1
ATOM 836 N N . GLU A 1 121 ? -12.913 5.212 7.081 1.00 96.88 121 GLU A N 1
ATOM 837 C CA . GLU A 1 121 ? -12.099 4.485 6.116 1.00 96.88 121 GLU A CA 1
ATOM 838 C C . GLU A 1 121 ? -10.695 4.213 6.671 1.00 96.88 121 GLU A C 1
ATOM 840 O O . GLU A 1 121 ? -10.257 3.062 6.678 1.00 96.88 121 GLU A O 1
ATOM 845 N N . GLU A 1 122 ? -10.031 5.228 7.239 1.00 95.50 122 GLU A N 1
ATOM 846 C CA . GLU A 1 122 ? -8.726 5.070 7.900 1.00 95.50 122 GLU A CA 1
ATOM 847 C C . GLU A 1 122 ? -8.822 4.064 9.051 1.00 95.50 122 GLU A C 1
ATOM 849 O O . GLU A 1 122 ? -8.009 3.147 9.161 1.00 95.50 122 GLU A O 1
ATOM 854 N N . ARG A 1 123 ? -9.870 4.173 9.882 1.00 96.44 123 ARG A N 1
ATOM 855 C CA . ARG A 1 123 ? -10.094 3.252 11.008 1.00 96.44 123 ARG A CA 1
ATOM 856 C C . ARG A 1 123 ? -10.324 1.811 10.548 1.00 96.44 123 ARG A C 1
ATOM 858 O O . ARG A 1 123 ? -9.895 0.863 11.208 1.00 96.44 123 ARG A O 1
ATOM 865 N N . THR A 1 124 ? -11.012 1.641 9.423 1.00 97.44 124 THR A N 1
ATOM 866 C CA . THR A 1 124 ? -11.214 0.332 8.788 1.00 97.44 124 THR A CA 1
ATOM 867 C C . THR A 1 124 ? -9.883 -0.238 8.303 1.00 97.44 124 THR A C 1
ATOM 869 O O . THR A 1 124 ? -9.594 -1.410 8.543 1.00 97.44 124 THR A O 1
ATOM 872 N N . ALA A 1 125 ? -9.048 0.597 7.686 1.00 97.75 125 ALA A N 1
ATOM 873 C CA . ALA A 1 125 ? -7.746 0.211 7.168 1.00 97.75 125 ALA A CA 1
ATOM 874 C C . ALA A 1 125 ? -6.775 -0.232 8.274 1.00 97.75 125 ALA A C 1
ATOM 876 O O . ALA A 1 125 ? -6.266 -1.349 8.221 1.00 97.75 125 ALA A O 1
ATOM 877 N N . VAL A 1 126 ? -6.593 0.574 9.330 1.00 97.00 126 VAL A N 1
ATOM 878 C CA . VAL A 1 126 ? -5.653 0.256 10.429 1.00 97.00 126 VAL A CA 1
ATOM 879 C C . VAL A 1 126 ? -6.074 -0.954 11.262 1.00 97.00 126 VAL A C 1
ATOM 881 O O . VAL A 1 126 ? -5.267 -1.507 12.001 1.00 97.00 126 VAL A O 1
ATOM 884 N N . THR A 1 127 ? -7.332 -1.389 11.159 1.00 98.00 127 THR A N 1
ATOM 885 C CA . THR A 1 127 ? -7.828 -2.618 11.800 1.00 98.00 127 THR A CA 1
ATOM 886 C C . THR A 1 127 ? -7.910 -3.799 10.831 1.00 98.00 127 THR A C 1
ATOM 888 O O . THR A 1 127 ? -8.489 -4.831 11.173 1.00 98.00 127 THR A O 1
ATOM 891 N N . CYS A 1 128 ? -7.333 -3.677 9.632 1.00 98.31 128 CYS A N 1
ATOM 892 C CA . CYS A 1 128 ? -7.346 -4.691 8.577 1.00 98.31 128 CYS A CA 1
ATOM 893 C C . CYS A 1 128 ? -8.760 -5.181 8.260 1.00 98.31 128 CYS A C 1
ATOM 895 O O . CYS A 1 128 ? -9.068 -6.363 8.408 1.00 98.31 128 CYS A O 1
ATOM 897 N N . GLY A 1 129 ? -9.662 -4.253 7.938 1.00 97.56 129 GLY A N 1
ATOM 898 C CA . GLY A 1 129 ? -11.067 -4.573 7.681 1.00 97.56 129 GLY A CA 1
ATOM 899 C C . GLY A 1 129 ? -11.817 -5.039 8.935 1.00 97.56 129 GLY A C 1
ATOM 900 O O . GLY A 1 129 ? -12.808 -5.758 8.837 1.00 97.56 129 GLY A O 1
ATOM 901 N N . GLY A 1 130 ? -11.333 -4.675 10.128 1.00 97.06 130 GLY A N 1
ATOM 902 C CA . GLY A 1 130 ? -11.869 -5.129 11.414 1.00 97.06 130 GLY A CA 1
ATOM 903 C C . GLY A 1 130 ? -11.397 -6.519 11.858 1.00 97.06 130 GLY A C 1
ATOM 904 O O . GLY A 1 130 ? -11.930 -7.056 12.831 1.00 97.06 130 GLY A O 1
ATOM 905 N N . ARG A 1 131 ? -10.415 -7.119 11.171 1.00 96.69 131 ARG A N 1
ATOM 906 C CA . ARG A 1 131 ? -9.826 -8.416 11.547 1.00 96.69 131 ARG A CA 1
ATOM 907 C C . ARG A 1 131 ? -8.779 -8.324 12.653 1.00 96.69 131 ARG A C 1
ATOM 909 O O . ARG A 1 131 ? -8.506 -9.329 13.308 1.00 96.69 131 ARG A O 1
ATOM 916 N N . SER A 1 132 ? -8.178 -7.154 12.844 1.00 96.00 132 SER A N 1
ATOM 917 C CA . SER A 1 132 ? -7.187 -6.908 13.887 1.00 96.00 132 SER A CA 1
ATOM 918 C C . SER A 1 132 ? -7.832 -6.268 15.117 1.00 96.00 132 SER A C 1
ATOM 920 O O . SER A 1 132 ? -8.573 -5.292 15.013 1.00 96.00 132 SER A O 1
ATOM 922 N N . ASP A 1 133 ? -7.496 -6.783 16.302 1.00 93.62 133 ASP A N 1
ATOM 923 C CA . ASP A 1 133 ? -7.874 -6.184 17.592 1.00 93.62 133 ASP A CA 1
ATOM 924 C C . ASP A 1 133 ? -7.015 -4.949 17.949 1.00 93.62 133 ASP A C 1
ATOM 926 O O . ASP A 1 133 ? -7.257 -4.290 18.964 1.00 93.62 133 ASP A O 1
ATOM 930 N N . ALA A 1 134 ? -5.982 -4.659 17.153 1.00 93.62 134 ALA A N 1
ATOM 931 C CA . ALA A 1 134 ? -5.064 -3.539 17.326 1.00 93.62 134 ALA A CA 1
ATOM 932 C C . ALA A 1 134 ? -4.899 -2.754 16.020 1.00 93.62 134 ALA A C 1
ATOM 934 O O . ALA A 1 134 ? -4.992 -3.322 14.932 1.00 93.62 134 ALA A O 1
ATOM 935 N N . GLU A 1 135 ? -4.610 -1.463 16.143 1.00 95.56 135 GLU A N 1
ATOM 936 C CA . GLU A 1 135 ? -4.255 -0.615 15.007 1.00 95.56 135 GLU A CA 1
ATOM 937 C C . GLU A 1 135 ? -2.833 -0.964 14.543 1.00 95.56 135 GLU A C 1
ATOM 939 O O . GLU A 1 135 ? -1.909 -1.022 15.360 1.00 95.56 135 GLU A O 1
ATOM 944 N N . VAL A 1 136 ? -2.671 -1.238 13.249 1.00 94.94 136 VAL A N 1
ATOM 945 C CA . VAL A 1 136 ? -1.396 -1.605 12.619 1.00 94.94 136 VAL A CA 1
ATOM 946 C C . VAL A 1 136 ? -1.132 -0.734 11.395 1.00 94.94 136 VAL A C 1
ATOM 948 O O . VAL A 1 136 ? -2.063 -0.330 10.704 1.00 94.94 136 VAL A O 1
ATOM 951 N N . SER A 1 137 ? 0.144 -0.463 11.112 1.00 92.94 137 SER A N 1
ATOM 952 C CA . SER A 1 137 ? 0.556 0.312 9.930 1.00 92.94 137 SER A CA 1
ATOM 953 C C . SER A 1 137 ? 0.470 -0.504 8.635 1.00 92.94 137 SER A C 1
ATOM 955 O O . SER A 1 137 ? 0.307 0.069 7.558 1.00 92.94 137 SER A O 1
ATOM 957 N N . PHE A 1 138 ? 0.599 -1.831 8.748 1.00 97.50 138 PHE A N 1
ATOM 958 C CA . PHE A 1 138 ? 0.521 -2.781 7.643 1.00 97.50 138 PHE A CA 1
ATOM 959 C C . PHE A 1 138 ? -0.271 -4.026 8.043 1.00 97.50 138 PHE A C 1
ATOM 961 O O . PHE A 1 138 ? -0.006 -4.649 9.073 1.00 97.50 138 PHE A O 1
ATOM 968 N N . CYS A 1 139 ? -1.216 -4.394 7.192 1.00 98.06 139 CYS A N 1
ATOM 969 C CA . CYS A 1 139 ? -1.996 -5.618 7.237 1.00 98.06 139 CYS A CA 1
ATOM 970 C C . CYS A 1 139 ? -1.321 -6.736 6.444 1.00 9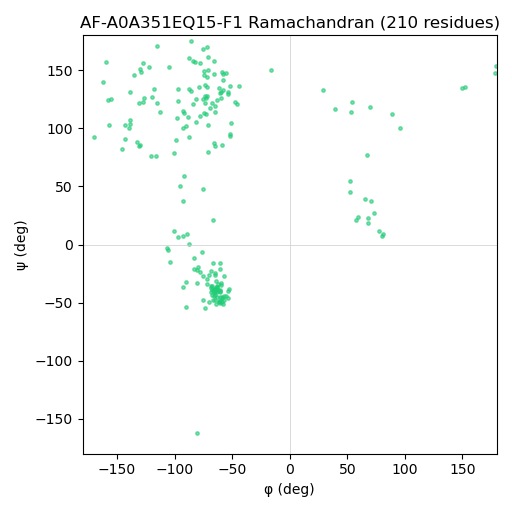8.06 139 CYS A C 1
ATOM 972 O O . CYS A 1 139 ? -1.417 -7.905 6.824 1.00 98.06 139 CYS A O 1
ATOM 974 N N . THR A 1 140 ? -0.611 -6.392 5.364 1.00 98.12 140 THR A N 1
ATOM 975 C CA . THR A 1 140 ? 0.042 -7.383 4.508 1.00 98.12 140 THR A CA 1
ATOM 976 C C . THR A 1 140 ? 1.138 -8.123 5.271 1.00 98.12 140 THR A C 1
ATOM 978 O O . THR A 1 140 ? 2.126 -7.552 5.732 1.00 98.12 140 THR A O 1
ATOM 981 N N . ALA A 1 141 ? 0.980 -9.440 5.386 1.00 96.88 141 ALA A N 1
ATOM 982 C CA . ALA A 1 141 ? 1.906 -10.277 6.136 1.00 96.88 141 ALA A CA 1
ATOM 983 C C . ALA A 1 141 ? 3.340 -10.221 5.580 1.00 96.88 141 ALA A C 1
ATOM 985 O O . ALA A 1 141 ? 3.575 -10.478 4.398 1.00 96.88 141 ALA A O 1
ATOM 986 N N . GLY A 1 142 ? 4.305 -9.991 6.474 1.00 97.25 142 GLY A N 1
ATOM 987 C CA . GLY A 1 142 ? 5.724 -9.911 6.123 1.00 97.25 142 GLY A CA 1
ATOM 988 C C . GLY A 1 142 ? 6.141 -8.565 5.534 1.00 97.25 142 GLY A C 1
ATOM 989 O O . GLY A 1 142 ? 7.272 -8.462 5.073 1.00 97.25 142 GLY A O 1
ATOM 990 N N . ILE A 1 143 ? 5.254 -7.568 5.534 1.00 98.31 143 ILE A N 1
ATOM 991 C CA . ILE A 1 143 ? 5.613 -6.177 5.286 1.00 98.31 143 ILE A CA 1
ATOM 992 C C . ILE A 1 143 ? 5.787 -5.474 6.626 1.00 98.31 143 ILE A C 1
ATOM 994 O O . ILE A 1 143 ? 4.868 -5.443 7.444 1.00 98.31 143 ILE A O 1
ATOM 998 N N . ASP A 1 144 ? 6.966 -4.901 6.828 1.00 97.12 144 ASP A N 1
ATOM 999 C CA . ASP A 1 144 ? 7.301 -4.115 8.005 1.00 97.12 144 ASP A CA 1
ATOM 1000 C C . ASP A 1 144 ? 7.321 -2.622 7.659 1.00 97.12 144 ASP A C 1
ATOM 1002 O O . ASP A 1 144 ? 7.578 -2.226 6.520 1.00 97.12 144 ASP A O 1
ATOM 1006 N N . ALA A 1 145 ? 7.052 -1.773 8.652 1.00 96.69 145 ALA A N 1
ATOM 1007 C CA . ALA A 1 145 ? 7.174 -0.330 8.488 1.00 96.69 145 ALA A CA 1
ATOM 1008 C C . ALA A 1 145 ? 8.648 0.089 8.415 1.00 96.69 145 ALA A C 1
ATOM 1010 O O . ALA A 1 145 ? 9.475 -0.365 9.209 1.00 96.69 145 ALA A O 1
ATOM 1011 N N . GLY A 1 146 ? 8.960 0.970 7.468 1.00 94.75 146 GLY A N 1
ATOM 1012 C CA . GLY A 1 146 ? 10.301 1.488 7.250 1.00 94.75 146 GLY A CA 1
ATOM 1013 C C . GLY A 1 146 ? 10.673 2.617 8.211 1.00 94.75 146 GLY A C 1
ATOM 1014 O O . GLY A 1 146 ? 10.061 2.842 9.256 1.00 94.75 146 GLY A O 1
ATOM 1015 N N . ALA A 1 147 ? 11.713 3.368 7.840 1.00 91.56 147 ALA A N 1
ATOM 1016 C CA . ALA A 1 147 ? 12.139 4.549 8.595 1.00 91.56 147 ALA A CA 1
ATOM 1017 C C . ALA A 1 147 ? 11.074 5.662 8.611 1.00 91.56 147 ALA A C 1
ATOM 1019 O O . ALA A 1 147 ? 10.994 6.422 9.577 1.00 91.56 147 ALA A O 1
ATOM 1020 N N . ASP A 1 148 ? 10.286 5.750 7.538 1.00 92.69 148 ASP A N 1
ATOM 1021 C CA . ASP A 1 148 ? 9.007 6.445 7.531 1.00 92.69 148 ASP A CA 1
ATOM 1022 C C . ASP A 1 148 ? 7.932 5.406 7.858 1.00 92.69 148 ASP A C 1
ATOM 1024 O O . ASP A 1 148 ? 7.744 4.459 7.100 1.00 92.69 148 ASP A O 1
ATOM 1028 N N . GLU A 1 149 ? 7.262 5.556 9.000 1.00 89.50 149 GLU A N 1
ATOM 1029 C CA . GLU A 1 149 ? 6.264 4.599 9.496 1.00 89.50 149 GLU A CA 1
ATOM 1030 C C . GLU A 1 149 ? 5.083 4.422 8.526 1.00 89.50 149 GLU A C 1
ATOM 1032 O O . GLU A 1 149 ? 4.402 3.394 8.541 1.00 89.50 149 GLU A O 1
ATOM 1037 N N . PHE A 1 150 ? 4.872 5.408 7.648 1.00 91.88 150 PHE A N 1
ATOM 1038 C CA . PHE A 1 150 ? 3.860 5.372 6.607 1.00 91.88 150 PHE A CA 1
ATOM 1039 C C . PHE A 1 150 ? 4.337 4.713 5.322 1.00 91.88 150 PHE A C 1
ATOM 1041 O O . PHE A 1 150 ? 3.536 4.632 4.412 1.00 91.88 150 PHE A O 1
ATOM 1048 N N . LEU A 1 151 ? 5.571 4.225 5.202 1.00 96.31 151 LEU A N 1
ATOM 1049 C CA . LEU A 1 151 ? 6.086 3.510 4.026 1.00 96.31 151 LEU A CA 1
ATOM 1050 C C . LEU A 1 151 ? 6.693 2.174 4.467 1.00 96.31 151 LEU A C 1
ATOM 1052 O O . LEU A 1 151 ? 7.046 1.999 5.633 1.00 96.31 151 LEU A O 1
ATOM 1056 N N . PHE A 1 152 ? 6.774 1.192 3.572 1.00 98.00 152 PHE A N 1
ATOM 1057 C CA . PHE A 1 152 ? 7.323 -0.110 3.944 1.00 98.00 152 PHE A CA 1
ATOM 1058 C C . PHE A 1 152 ? 8.851 -0.077 4.008 1.00 98.00 152 PHE A C 1
ATOM 1060 O O . PHE A 1 152 ? 9.510 0.732 3.347 1.00 98.00 152 PHE A O 1
ATOM 1067 N N . ASP A 1 153 ? 9.423 -0.996 4.779 1.00 97.94 153 ASP A N 1
ATOM 1068 C CA . ASP A 1 153 ? 10.847 -1.299 4.736 1.00 97.94 153 ASP A CA 1
ATOM 1069 C C . ASP A 1 153 ? 11.161 -2.081 3.444 1.00 97.94 153 ASP A C 1
ATOM 1071 O O . ASP A 1 153 ? 10.561 -3.141 3.229 1.00 97.94 153 ASP A O 1
ATOM 1075 N N . PRO A 1 154 ? 12.061 -1.602 2.562 1.00 97.31 154 PRO A N 1
ATOM 1076 C CA . PRO A 1 154 ? 12.453 -2.337 1.358 1.00 97.31 154 PRO A CA 1
ATOM 1077 C C . PRO A 1 154 ? 13.102 -3.703 1.644 1.00 97.31 154 PRO A C 1
ATOM 1079 O O . PRO A 1 154 ? 13.161 -4.529 0.739 1.00 97.31 154 PRO A O 1
ATOM 1082 N N . ASP A 1 155 ? 13.549 -3.963 2.878 1.00 97.25 155 ASP A N 1
ATOM 1083 C CA . ASP A 1 155 ? 14.085 -5.259 3.310 1.00 97.25 155 ASP A CA 1
ATOM 1084 C C . ASP A 1 155 ? 12.994 -6.218 3.856 1.00 97.25 155 ASP A C 1
ATOM 1086 O O . ASP A 1 155 ? 13.312 -7.273 4.407 1.00 97.25 155 ASP A O 1
ATOM 1090 N N . SER A 1 156 ? 11.707 -5.875 3.713 1.00 98.19 156 SER A N 1
ATOM 1091 C CA . SER A 1 156 ? 10.568 -6.692 4.161 1.00 98.19 156 SER A CA 1
ATOM 1092 C C . SER A 1 156 ? 10.527 -8.081 3.502 1.00 98.19 156 SER A C 1
ATOM 1094 O O . SER A 1 156 ? 10.435 -8.198 2.278 1.00 98.19 156 SER A O 1
ATOM 1096 N N . ASP A 1 157 ? 10.467 -9.146 4.310 1.00 98.00 157 ASP A N 1
ATOM 1097 C CA . ASP A 1 157 ? 10.446 -10.550 3.851 1.00 98.00 157 ASP A CA 1
ATOM 1098 C C . ASP A 1 157 ? 9.278 -10.873 2.889 1.00 98.00 157 ASP A C 1
ATOM 1100 O O . ASP A 1 157 ? 9.345 -11.812 2.091 1.00 98.00 157 ASP A O 1
ATOM 1104 N N . GLY A 1 158 ? 8.166 -10.140 2.993 1.00 97.38 158 GLY A N 1
ATOM 1105 C CA . GLY A 1 158 ? 6.960 -10.322 2.184 1.00 97.38 158 GLY A CA 1
ATOM 1106 C C . GLY A 1 158 ? 7.000 -9.644 0.812 1.00 97.38 158 GLY A C 1
ATOM 1107 O O . GLY A 1 158 ? 6.133 -9.931 -0.018 1.00 97.38 158 GLY A O 1
ATOM 1108 N N . LEU A 1 159 ? 7.979 -8.772 0.552 1.00 98.19 159 LEU A N 1
ATOM 1109 C CA . LEU A 1 159 ? 7.958 -7.867 -0.599 1.00 98.19 159 LEU A CA 1
ATOM 1110 C C . LEU A 1 159 ? 8.107 -8.594 -1.941 1.00 98.19 159 LEU A C 1
ATOM 1112 O O . LEU A 1 159 ? 7.383 -8.273 -2.881 1.00 98.19 159 LEU A O 1
ATOM 1116 N N . ASP A 1 160 ? 8.935 -9.642 -2.005 1.00 98.25 160 ASP A N 1
ATOM 1117 C CA . ASP A 1 160 ? 9.107 -10.473 -3.208 1.00 98.25 160 ASP A CA 1
ATOM 1118 C C . ASP A 1 160 ? 7.767 -11.009 -3.736 1.00 98.25 160 ASP A C 1
ATOM 1120 O O . ASP A 1 160 ? 7.519 -11.019 -4.941 1.00 98.25 160 ASP A O 1
ATOM 1124 N N . ARG A 1 161 ? 6.863 -11.414 -2.832 1.00 98.44 161 ARG A N 1
ATOM 1125 C CA . ARG A 1 161 ? 5.530 -11.902 -3.213 1.00 98.44 161 ARG A CA 1
ATOM 1126 C C . ARG A 1 161 ? 4.668 -10.786 -3.794 1.00 98.44 161 ARG A C 1
ATOM 1128 O O . ARG A 1 161 ? 3.900 -11.034 -4.717 1.00 98.44 161 ARG A O 1
ATOM 1135 N N . VAL A 1 162 ? 4.747 -9.584 -3.230 1.00 98.69 162 VAL A N 1
ATOM 1136 C CA . VAL A 1 162 ? 3.961 -8.436 -3.701 1.00 98.69 162 VAL A CA 1
ATOM 1137 C C . VAL A 1 162 ? 4.444 -7.996 -5.083 1.00 98.69 162 VAL A C 1
ATOM 1139 O O . VAL A 1 162 ? 3.627 -7.741 -5.968 1.00 98.69 162 VAL A O 1
ATOM 1142 N N . VAL A 1 163 ? 5.761 -7.984 -5.296 1.00 98.69 163 VAL A N 1
ATOM 1143 C CA . VAL A 1 163 ? 6.365 -7.721 -6.608 1.00 98.69 163 VAL A CA 1
ATOM 1144 C C . VAL A 1 163 ? 5.942 -8.779 -7.625 1.00 98.69 163 VAL A C 1
ATOM 1146 O O . VAL A 1 163 ? 5.441 -8.418 -8.689 1.00 98.69 163 VAL A O 1
ATOM 1149 N N . GLU A 1 164 ? 6.037 -10.071 -7.288 1.00 98.62 164 GLU A N 1
ATOM 1150 C CA . GLU A 1 164 ? 5.569 -11.161 -8.159 1.00 98.62 164 GLU A CA 1
ATOM 1151 C C . GLU A 1 164 ? 4.080 -11.007 -8.508 1.00 98.62 164 GLU A C 1
ATOM 1153 O O . GLU A 1 164 ? 3.706 -11.100 -9.679 1.00 98.62 164 GLU A O 1
ATOM 1158 N N . ALA A 1 165 ? 3.238 -10.678 -7.524 1.00 98.44 165 ALA A N 1
ATOM 1159 C CA . ALA A 1 165 ? 1.814 -10.456 -7.747 1.00 98.44 165 ALA A CA 1
ATOM 1160 C C . ALA A 1 165 ? 1.549 -9.295 -8.725 1.00 98.44 165 ALA A C 1
ATOM 1162 O O . ALA A 1 165 ? 0.663 -9.397 -9.573 1.00 98.44 165 ALA A O 1
ATOM 1163 N N . CYS A 1 166 ? 2.314 -8.203 -8.651 1.00 98.44 166 CYS A N 1
ATOM 1164 C CA . CYS A 1 166 ? 2.169 -7.078 -9.576 1.00 98.44 166 CYS A CA 1
ATOM 1165 C C . CYS A 1 166 ? 2.716 -7.399 -10.979 1.00 98.44 166 CYS A C 1
ATOM 1167 O O . CYS A 1 166 ? 2.016 -7.262 -11.988 1.00 98.44 166 CYS A O 1
ATOM 1169 N N . GLU A 1 167 ? 3.974 -7.822 -11.079 1.00 98.06 167 GLU A N 1
ATOM 1170 C CA . GLU A 1 167 ? 4.651 -7.976 -12.368 1.00 98.06 167 GLU A CA 1
ATOM 1171 C C . GLU A 1 167 ? 4.166 -9.218 -13.119 1.00 98.06 167 GLU A C 1
ATOM 1173 O O . GLU A 1 167 ? 3.815 -9.137 -14.300 1.00 98.06 167 GLU A O 1
ATOM 1178 N N . VAL A 1 168 ? 4.101 -10.357 -12.427 1.00 97.94 168 VAL A N 1
ATOM 1179 C CA . VAL A 1 168 ? 3.847 -11.668 -13.034 1.00 97.94 168 VAL A CA 1
ATOM 1180 C C . VAL A 1 168 ? 2.357 -11.968 -13.083 1.00 97.94 168 VAL A C 1
ATOM 1182 O O . VAL A 1 168 ? 1.833 -12.243 -14.165 1.00 97.94 168 VAL A O 1
ATOM 1185 N N . ASP A 1 169 ? 1.671 -11.884 -11.943 1.00 97.31 169 ASP A N 1
ATOM 1186 C CA . ASP A 1 169 ? 0.254 -12.259 -11.864 1.00 97.31 169 ASP A CA 1
ATOM 1187 C C . ASP A 1 169 ? -0.676 -11.163 -12.398 1.00 97.31 169 ASP A C 1
ATOM 1189 O O . ASP A 1 169 ? -1.813 -11.449 -12.765 1.00 97.31 169 ASP A O 1
ATOM 1193 N N . GLY A 1 170 ? -0.195 -9.919 -12.479 1.00 96.00 170 GLY A N 1
ATOM 1194 C CA . GLY A 1 170 ? -0.993 -8.783 -12.938 1.00 96.00 170 GLY A CA 1
ATOM 1195 C C . GLY A 1 170 ? -2.036 -8.314 -11.938 1.00 96.00 170 GLY A C 1
ATOM 1196 O O . GLY A 1 170 ? -3.031 -7.715 -12.326 1.00 96.00 170 GLY A O 1
ATOM 1197 N N . ASN A 1 171 ? -1.806 -8.531 -10.647 1.00 97.50 171 ASN A N 1
ATOM 1198 C CA . ASN A 1 171 ? -2.656 -7.984 -9.606 1.00 97.50 171 ASN A CA 1
ATOM 1199 C C . ASN A 1 171 ? -2.453 -6.464 -9.506 1.00 97.50 171 ASN A C 1
ATOM 1201 O O . ASN A 1 171 ? -1.474 -5.991 -8.927 1.00 97.50 171 ASN A O 1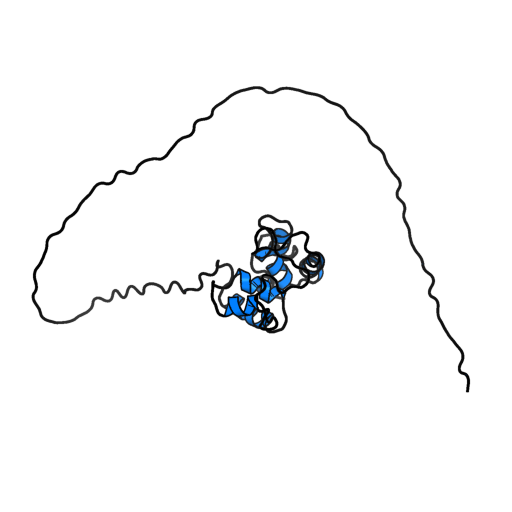
ATOM 1205 N N . MET A 1 172 ? -3.402 -5.695 -10.044 1.00 96.25 172 MET A N 1
ATOM 1206 C CA . MET A 1 172 ? -3.317 -4.231 -10.039 1.00 96.25 172 MET A CA 1
ATOM 1207 C C . MET A 1 172 ? -3.363 -3.637 -8.625 1.00 96.25 172 MET A C 1
ATOM 1209 O O . MET A 1 172 ? -2.734 -2.614 -8.390 1.00 96.25 172 MET A O 1
ATOM 1213 N N . THR A 1 173 ? -3.978 -4.317 -7.650 1.00 97.12 173 THR A N 1
ATOM 1214 C CA . THR A 1 173 ? -3.909 -3.904 -6.232 1.00 97.12 173 THR A CA 1
ATOM 1215 C C . THR A 1 173 ? -2.493 -4.018 -5.683 1.00 97.12 173 THR A C 1
ATOM 1217 O O . THR A 1 173 ? -2.055 -3.161 -4.928 1.00 97.12 173 THR A O 1
ATOM 1220 N N . ALA A 1 174 ? -1.751 -5.062 -6.061 1.00 98.44 174 ALA A N 1
ATOM 1221 C CA . ALA A 1 174 ? -0.352 -5.190 -5.662 1.00 98.44 174 ALA A CA 1
ATOM 1222 C C . ALA A 1 174 ? 0.503 -4.087 -6.298 1.00 98.44 174 ALA A C 1
ATOM 1224 O O . ALA A 1 174 ? 1.364 -3.523 -5.628 1.00 98.44 174 ALA A O 1
ATOM 1225 N N . CYS A 1 175 ? 0.236 -3.731 -7.558 1.00 98.19 175 CYS A N 1
ATOM 1226 C CA . CYS A 1 175 ? 0.915 -2.609 -8.201 1.00 98.19 175 CYS A CA 1
ATOM 1227 C C . CYS A 1 175 ? 0.608 -1.273 -7.511 1.00 98.19 175 CYS A C 1
ATOM 1229 O O . CYS A 1 175 ? 1.535 -0.522 -7.213 1.00 98.19 175 CYS A O 1
ATOM 1231 N N . ASP A 1 176 ? -0.657 -1.011 -7.183 1.00 96.44 176 ASP A N 1
ATOM 1232 C CA . ASP A 1 176 ? -1.056 0.204 -6.466 1.00 96.44 176 ASP A CA 1
ATOM 1233 C C . ASP A 1 176 ? -0.424 0.261 -5.074 1.00 96.44 176 ASP A C 1
ATOM 1235 O O . ASP A 1 176 ? 0.099 1.297 -4.669 1.00 96.44 176 ASP A O 1
ATOM 1239 N N . PHE A 1 177 ? -0.376 -0.864 -4.359 1.00 97.88 177 PHE A N 1
ATOM 1240 C CA . PHE A 1 177 ? 0.326 -0.953 -3.082 1.00 97.88 177 PHE A CA 1
ATOM 1241 C C . PHE A 1 177 ? 1.803 -0.572 -3.228 1.00 97.88 177 PHE A C 1
ATOM 1243 O O . PHE A 1 177 ? 2.302 0.247 -2.457 1.00 97.88 177 PHE A O 1
ATOM 1250 N N . LEU A 1 178 ? 2.499 -1.115 -4.233 1.00 98.19 178 LEU A N 1
ATOM 1251 C CA . LEU A 1 178 ? 3.899 -0.773 -4.487 1.00 98.19 178 LEU A CA 1
ATOM 1252 C C . LEU A 1 178 ? 4.062 0.708 -4.839 1.00 98.19 178 LEU A C 1
ATOM 1254 O O . LEU A 1 178 ? 5.051 1.311 -4.441 1.00 98.19 178 LEU A 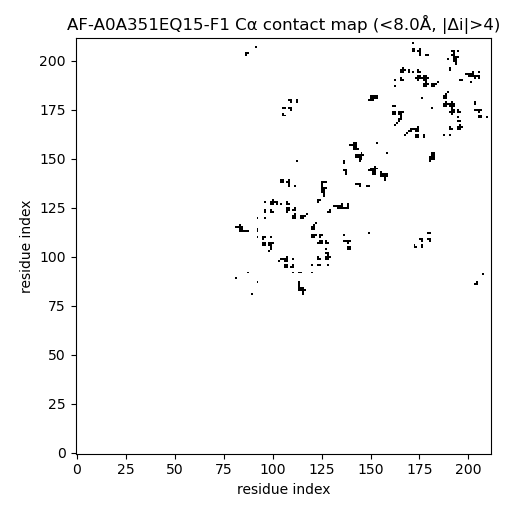O 1
ATOM 1258 N N . TYR A 1 179 ? 3.105 1.325 -5.528 1.00 96.50 179 TYR A N 1
ATOM 1259 C CA . TYR A 1 179 ? 3.158 2.755 -5.823 1.00 96.50 179 TYR A CA 1
ATOM 1260 C C . TYR A 1 179 ? 2.956 3.622 -4.569 1.00 96.50 179 TYR A C 1
ATOM 1262 O O . TYR A 1 179 ? 3.747 4.533 -4.315 1.00 96.50 179 TYR A O 1
ATOM 1270 N N . TYR A 1 180 ? 1.919 3.330 -3.779 1.00 95.44 180 TYR A N 1
ATOM 1271 C CA . TYR A 1 180 ? 1.496 4.160 -2.648 1.00 95.44 180 TYR A CA 1
ATOM 1272 C C . TYR A 1 180 ? 2.313 3.952 -1.378 1.00 95.44 180 TYR A C 1
ATOM 1274 O O . TYR A 1 180 ? 2.470 4.889 -0.600 1.00 95.44 180 TYR A O 1
ATOM 1282 N N . ARG A 1 181 ? 2.790 2.729 -1.126 1.00 97.00 181 ARG A N 1
ATOM 1283 C CA . ARG A 1 181 ? 3.382 2.350 0.166 1.00 97.00 181 ARG A CA 1
ATOM 1284 C C . ARG A 1 181 ? 4.900 2.221 0.122 1.00 97.00 181 ARG A C 1
ATOM 1286 O O . ARG A 1 181 ? 5.501 1.999 1.170 1.00 97.00 181 ARG A O 1
ATOM 1293 N N . SER A 1 182 ? 5.525 2.356 -1.045 1.00 97.50 182 SER A N 1
ATOM 1294 C CA . SER A 1 182 ? 6.980 2.258 -1.175 1.00 97.50 182 SER A CA 1
ATOM 1295 C C . SER A 1 182 ? 7.704 3.554 -0.818 1.00 97.50 182 SER A C 1
ATOM 1297 O O . SER A 1 182 ? 7.138 4.644 -0.929 1.00 97.50 182 SER A O 1
ATOM 1299 N N . PRO A 1 183 ? 8.995 3.467 -0.449 1.00 97.12 183 PRO A N 1
ATOM 1300 C CA . PRO A 1 183 ? 9.856 4.638 -0.395 1.00 97.12 183 PRO A CA 1
ATOM 1301 C C . PRO A 1 183 ? 9.809 5.432 -1.710 1.00 97.12 183 PRO A C 1
ATOM 1303 O O . PRO A 1 183 ? 9.870 4.855 -2.799 1.00 97.12 183 PRO A O 1
ATOM 1306 N N . ILE A 1 184 ? 9.730 6.759 -1.604 1.00 92.62 184 ILE A N 1
ATOM 1307 C CA . ILE A 1 184 ? 9.747 7.656 -2.767 1.00 92.62 184 ILE A CA 1
ATOM 1308 C C . ILE A 1 184 ? 11.032 7.454 -3.577 1.00 92.62 184 ILE A C 1
ATOM 1310 O O . ILE A 1 184 ? 12.105 7.261 -3.001 1.00 92.62 184 ILE A O 1
ATOM 1314 N N . ASP A 1 185 ? 10.915 7.515 -4.905 1.00 93.38 185 ASP A N 1
ATOM 1315 C CA . ASP A 1 185 ? 12.010 7.306 -5.861 1.00 93.38 185 ASP A CA 1
ATOM 1316 C C . ASP A 1 185 ? 12.677 5.913 -5.749 1.00 93.38 185 ASP A C 1
ATOM 1318 O O . ASP A 1 185 ? 13.835 5.733 -6.136 1.00 93.38 185 ASP A O 1
ATOM 1322 N N . SER A 1 186 ? 11.964 4.912 -5.216 1.00 96.62 186 SER A N 1
ATOM 1323 C CA . SER A 1 186 ? 12.428 3.518 -5.174 1.00 96.62 186 SER A CA 1
ATOM 1324 C C . SER A 1 186 ? 12.065 2.731 -6.435 1.00 96.62 186 SER A C 1
ATOM 1326 O O . SER A 1 186 ? 11.129 3.071 -7.160 1.00 96.62 186 SER A O 1
ATOM 1328 N N . GLU A 1 187 ? 12.768 1.615 -6.661 1.00 97.38 187 GLU A N 1
ATOM 1329 C CA . GLU A 1 187 ? 12.425 0.672 -7.736 1.00 97.38 187 GLU A CA 1
ATOM 1330 C C . GLU A 1 187 ? 11.007 0.107 -7.576 1.00 97.38 187 GLU A C 1
ATOM 1332 O O . GLU A 1 187 ? 10.298 -0.085 -8.558 1.00 97.38 187 GLU A O 1
ATOM 1337 N N . PHE A 1 188 ? 10.547 -0.078 -6.337 1.00 98.25 188 PHE A N 1
ATOM 1338 C CA . PHE A 1 188 ? 9.193 -0.542 -6.057 1.00 98.25 188 PHE A CA 1
ATOM 1339 C C . PHE A 1 188 ? 8.143 0.485 -6.483 1.00 98.25 188 PHE A C 1
ATOM 1341 O O . PHE A 1 188 ? 7.134 0.112 -7.083 1.00 98.25 188 PHE A O 1
ATOM 1348 N N . GLN A 1 189 ? 8.403 1.776 -6.247 1.00 96.62 189 GLN A N 1
ATOM 1349 C CA . GLN A 1 189 ? 7.527 2.844 -6.722 1.00 96.62 189 GLN A CA 1
ATOM 1350 C C . GLN A 1 189 ? 7.455 2.872 -8.251 1.00 96.62 189 GLN A C 1
ATOM 1352 O O . GLN A 1 189 ? 6.381 3.084 -8.812 1.00 96.62 189 GLN A O 1
ATOM 1357 N N . GLU A 1 190 ? 8.580 2.640 -8.935 1.00 97.00 190 GLU A N 1
ATOM 1358 C CA . GLU A 1 190 ? 8.633 2.560 -10.399 1.00 97.00 190 GLU A CA 1
ATOM 1359 C C . GLU A 1 190 ? 7.852 1.347 -10.934 1.00 97.00 190 GLU A C 1
ATOM 1361 O O . GLU A 1 190 ? 7.058 1.484 -11.871 1.00 97.00 190 GLU A O 1
ATOM 1366 N N . ILE A 1 191 ? 8.015 0.174 -10.314 1.00 97.69 191 ILE A N 1
ATOM 1367 C CA . ILE A 1 191 ? 7.254 -1.038 -10.653 1.00 97.69 191 ILE A CA 1
ATOM 1368 C C . ILE A 1 191 ? 5.753 -0.773 -10.503 1.00 97.69 191 ILE A C 1
ATOM 1370 O O . ILE A 1 191 ? 4.987 -1.010 -11.441 1.00 97.69 191 ILE A O 1
ATOM 1374 N N . GLY A 1 192 ? 5.337 -0.234 -9.355 1.00 97.44 192 GLY A N 1
ATOM 1375 C CA . GLY A 1 192 ? 3.941 0.095 -9.085 1.00 97.44 192 GLY A CA 1
ATOM 1376 C C . GLY A 1 192 ? 3.393 1.130 -10.062 1.00 97.44 192 GLY A C 1
ATOM 1377 O O . GLY A 1 192 ? 2.385 0.890 -10.718 1.00 97.44 192 GLY A O 1
ATOM 1378 N N . GLY A 1 193 ? 4.115 2.234 -10.262 1.00 95.62 193 GLY A N 1
ATOM 1379 C CA . GLY A 1 193 ? 3.697 3.318 -11.151 1.00 95.62 193 GLY A CA 1
ATOM 1380 C C . GLY A 1 193 ? 3.625 2.914 -12.624 1.00 95.62 193 GLY A C 1
ATOM 1381 O O . GLY A 1 193 ? 2.886 3.519 -13.391 1.00 95.62 193 GLY A O 1
ATOM 1382 N N . THR A 1 194 ? 4.360 1.888 -13.052 1.00 97.06 194 THR A N 1
ATOM 1383 C CA . THR A 1 194 ? 4.256 1.343 -14.417 1.00 97.06 194 THR A CA 1
ATOM 1384 C C . THR A 1 194 ? 3.260 0.187 -14.531 1.00 97.06 194 THR A C 1
ATOM 1386 O O . THR A 1 194 ? 3.161 -0.442 -15.590 1.00 97.06 194 THR A O 1
ATOM 1389 N N . CYS A 1 195 ? 2.507 -0.100 -13.467 1.00 97.38 195 CYS A N 1
ATOM 1390 C CA . CYS A 1 195 ? 1.590 -1.231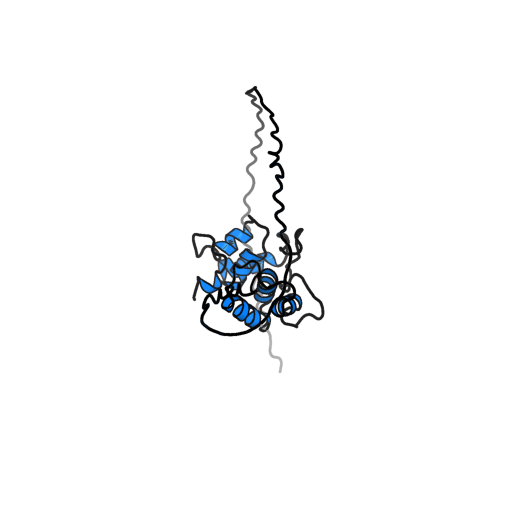 -13.361 1.00 97.38 195 CYS A CA 1
ATOM 1391 C C . CYS A 1 195 ? 2.274 -2.562 -13.698 1.00 97.38 195 CYS A C 1
ATOM 1393 O O . CYS A 1 195 ? 1.764 -3.351 -14.500 1.00 97.38 195 CYS A O 1
ATOM 1395 N N . GLY A 1 196 ? 3.479 -2.775 -13.162 1.00 96.44 196 GLY A N 1
ATOM 1396 C CA . GLY A 1 196 ? 4.330 -3.920 -13.489 1.00 96.44 196 GLY A CA 1
ATOM 1397 C C . GLY A 1 196 ? 4.797 -3.910 -14.948 1.00 96.44 196 GLY A C 1
ATOM 1398 O O . GLY A 1 196 ? 4.780 -4.943 -15.614 1.00 96.44 196 GLY A O 1
ATOM 1399 N N . GLY A 1 197 ? 5.123 -2.730 -15.488 1.00 96.38 197 GLY A N 1
ATOM 1400 C CA . GLY A 1 197 ? 5.575 -2.547 -16.873 1.00 96.38 197 GLY A CA 1
ATOM 1401 C C . GLY A 1 197 ? 4.481 -2.586 -17.951 1.00 96.38 197 GLY A C 1
ATOM 1402 O O . GLY A 1 197 ? 4.794 -2.647 -19.144 1.00 96.38 197 GLY A O 1
ATOM 1403 N N . ARG A 1 198 ? 3.197 -2.551 -17.575 1.00 95.38 198 ARG A N 1
ATOM 1404 C CA . ARG A 1 198 ? 2.057 -2.547 -18.516 1.00 95.38 198 ARG A CA 1
ATOM 1405 C C . ARG A 1 198 ? 1.816 -1.174 -19.142 1.00 95.38 198 ARG A C 1
ATOM 1407 O O . ARG A 1 198 ? 1.284 -1.090 -20.252 1.00 95.38 198 ARG A O 1
ATOM 1414 N N . VAL A 1 199 ? 2.252 -0.106 -18.477 1.00 94.31 199 VAL A N 1
ATOM 1415 C CA . VAL A 1 199 ? 2.240 1.262 -19.008 1.00 94.31 199 VAL A CA 1
ATOM 1416 C C . VAL A 1 199 ? 3.646 1.859 -19.016 1.00 94.31 199 VAL A C 1
ATOM 1418 O O . VAL A 1 199 ? 4.508 1.491 -18.229 1.00 94.31 199 VAL A O 1
ATOM 1421 N N . ASN A 1 200 ? 3.889 2.796 -19.936 1.00 91.62 200 ASN A N 1
ATOM 1422 C CA . ASN A 1 200 ? 5.208 3.424 -20.126 1.00 91.62 200 ASN A CA 1
ATOM 1423 C C . ASN A 1 200 ? 5.344 4.781 -19.411 1.00 91.62 200 ASN A C 1
ATOM 1425 O O . ASN A 1 200 ? 6.307 5.510 -19.642 1.00 91.62 200 ASN A O 1
ATOM 1429 N N . VAL A 1 201 ? 4.344 5.162 -18.620 1.00 88.12 201 VAL A N 1
ATOM 1430 C CA . VAL A 1 201 ? 4.309 6.399 -17.835 1.00 88.12 201 VAL A CA 1
ATOM 1431 C C . VAL A 1 201 ? 3.797 6.059 -16.447 1.00 88.12 201 VAL A C 1
ATOM 1433 O O . VAL A 1 201 ? 2.950 5.179 -16.330 1.00 88.12 201 VAL A O 1
ATOM 1436 N N . ALA A 1 202 ? 4.302 6.751 -15.427 1.00 88.50 202 ALA A N 1
ATOM 1437 C CA . ALA A 1 202 ? 3.848 6.542 -14.062 1.00 88.50 202 ALA A CA 1
ATOM 1438 C C . ALA A 1 202 ? 2.364 6.911 -13.935 1.00 88.50 202 ALA A C 1
ATOM 1440 O O . ALA A 1 202 ? 1.975 8.039 -14.256 1.00 88.50 202 ALA A O 1
ATOM 1441 N N . VAL A 1 203 ? 1.558 5.966 -13.467 1.00 90.25 203 VAL A N 1
ATOM 1442 C CA . VAL A 1 203 ? 0.154 6.158 -13.135 1.00 90.25 203 VAL A CA 1
ATOM 1443 C C . VAL A 1 203 ? -0.098 5.683 -11.698 1.00 90.25 203 VAL A C 1
ATOM 1445 O O . VAL A 1 203 ? 0.265 4.559 -11.371 1.00 90.25 203 VAL A O 1
ATOM 1448 N N . PRO A 1 204 ? -0.677 6.529 -10.828 1.00 83.75 204 PRO A N 1
ATOM 1449 C CA . PRO A 1 204 ? -0.916 6.171 -9.427 1.00 83.75 204 PRO A CA 1
ATOM 1450 C C . PRO A 1 204 ? -1.969 5.089 -9.176 1.00 83.75 204 PRO A C 1
ATOM 1452 O O . PRO A 1 204 ? -2.001 4.517 -8.095 1.00 83.75 204 PRO A O 1
ATOM 1455 N N . ASP A 1 205 ? -2.884 4.887 -10.123 1.00 88.88 205 ASP A N 1
ATOM 1456 C CA . ASP A 1 205 ? -4.056 4.024 -9.968 1.00 88.88 205 ASP A CA 1
ATOM 1457 C C . ASP A 1 205 ? -4.148 3.067 -11.157 1.00 88.88 205 ASP A C 1
ATOM 1459 O O . ASP A 1 205 ? -4.780 3.342 -12.182 1.00 88.88 205 ASP A O 1
ATOM 1463 N N . CYS A 1 206 ? -3.441 1.952 -11.039 1.00 93.12 206 CYS A N 1
ATOM 1464 C CA . CYS A 1 206 ? -3.417 0.889 -12.024 1.00 93.12 206 CYS A CA 1
ATOM 1465 C C . CYS A 1 206 ? -4.760 0.179 -12.123 1.00 93.12 206 CYS A C 1
ATOM 1467 O O . CYS A 1 206 ? -5.151 -0.185 -13.232 1.00 93.12 206 CYS A O 1
ATOM 1469 N N . ARG A 1 207 ? -5.483 0.016 -11.007 1.00 89.12 207 ARG A N 1
ATOM 1470 C CA . ARG A 1 207 ? -6.799 -0.639 -10.987 1.00 89.12 207 ARG A CA 1
ATOM 1471 C C . ARG A 1 207 ? -7.826 0.073 -11.859 1.00 89.12 207 ARG A C 1
ATOM 1473 O O . ARG A 1 207 ? -8.583 -0.601 -12.544 1.00 89.12 207 ARG A O 1
ATOM 1480 N N . SER A 1 208 ? -7.836 1.405 -11.867 1.00 85.81 208 SER A N 1
ATOM 1481 C CA . SER A 1 208 ? -8.782 2.171 -12.695 1.00 85.81 208 SER A CA 1
ATOM 1482 C C . SER A 1 208 ? -8.331 2.351 -14.147 1.00 85.81 208 SER A C 1
ATOM 1484 O O . SER A 1 208 ? -9.135 2.680 -15.017 1.00 85.81 208 SER A O 1
ATOM 1486 N N . ILE A 1 209 ? -7.033 2.219 -14.426 1.00 84.69 209 ILE A N 1
ATOM 1487 C CA . ILE A 1 209 ? -6.472 2.462 -15.766 1.00 84.69 209 ILE A CA 1
ATOM 1488 C C . ILE A 1 209 ? -6.401 1.180 -16.587 1.00 84.69 209 ILE A C 1
ATOM 1490 O O . ILE A 1 209 ? -6.593 1.207 -17.806 1.00 84.69 209 ILE A O 1
ATOM 1494 N N . ILE A 1 210 ? -6.089 0.071 -15.928 1.00 83.81 210 ILE A N 1
ATOM 1495 C CA . ILE A 1 210 ? -6.026 -1.255 -16.517 1.00 83.81 210 ILE A CA 1
ATOM 1496 C C . ILE A 1 210 ? -7.330 -1.964 -16.140 1.00 83.81 210 ILE A C 1
ATOM 1498 O O . ILE A 1 210 ? -7.367 -2.775 -15.222 1.00 83.81 210 ILE A O 1
ATOM 1502 N N . ASP A 1 211 ? -8.408 -1.637 -16.853 1.00 65.38 211 ASP A N 1
ATOM 1503 C CA . ASP A 1 211 ? -9.607 -2.478 -16.856 1.00 65.38 211 ASP A CA 1
ATOM 1504 C C . ASP A 1 211 ? -9.237 -3.831 -17.502 1.00 65.38 211 ASP A C 1
ATOM 1506 O O . ASP A 1 211 ? -8.918 -3.875 -18.698 1.00 65.38 211 ASP A O 1
ATOM 1510 N N . GLU A 1 212 ? -9.261 -4.930 -16.741 1.00 51.81 212 GLU A N 1
ATOM 1511 C CA . GLU A 1 212 ? -9.221 -6.300 -17.293 1.00 51.81 212 GLU A CA 1
ATOM 1512 C C . GLU A 1 212 ? -10.609 -6.806 -17.721 1.00 51.81 212 GLU A C 1
ATOM 1514 O O . GLU A 1 212 ? -11.575 -6.713 -16.927 1.00 51.81 212 GLU A O 1
#

Radius of gyration: 31.02 Å; Cα contacts (8 Å, |Δi|>4): 251; chains: 1; bounding box: 84×117×38 Å

pLDDT: mean 75.68, std 23.27, range [34.59, 98.69]

Foldseek 3Di:
DDDDDDDDDDDDDDDDDDDDDDDDDDDDDDDDDDDDDDDDDDDDDDDDDDDDDDDDDDDDDDDDDDDDDDPPPPPVPCPPPQPQVDLDDPVLLVVLLVVQLVQPQLSLLLQCNRGDPPDPSVVCSQCSNVVRPGGANGPQPQWAQDPPNNATDPPGPCLVVLLCCQQPVLPLSSLLSLCRRHDPPDPSVVCSLCSNVVHPGGRNRSPVVDDD

Solvent-accessible surface area (backbone atoms only — not comparable to full-atom values): 13558 Å² total; per-residue (Å²): 134,92,83,80,86,86,86,85,83,82,80,88,82,84,84,82,82,84,81,82,86,87,89,81,90,77,88,79,90,81,89,82,88,82,88,83,82,89,83,92,75,92,83,79,85,86,84,80,80,87,79,89,79,88,80,88,82,82,88,82,91,85,89,84,88,81,89,84,87,81,87,69,78,72,69,71,71,78,73,66,87,70,76,16,90,66,83,61,56,72,70,53,52,53,52,25,51,55,38,10,56,68,74,32,33,48,32,10,42,40,33,40,72,51,34,36,90,92,34,73,58,23,57,32,18,26,14,40,41,67,75,42,98,53,82,44,82,56,54,39,75,50,52,41,64,26,97,51,65,83,21,42,31,92,84,25,84,29,45,68,59,41,49,43,33,11,51,73,71,56,37,35,58,38,9,28,28,27,36,72,32,34,49,85,95,32,71,51,22,52,37,9,16,13,42,34,71,75,42,98,54,80,40,80,51,28,57,81,70,56,77,128